Protein AF-A0A8X6SJT6-F1 (afdb_monomer)

InterPro domains:
  IPR004875 DDE superfamily endonuclease domain [PF03184] (79-198)
  IPR036397 Ribonuclease H superfamily [G3DSA:3.30.420.10] (27-208)
  IPR050863 Centromere and Transposable Element-Derived Protein [PTHR19303] (2-197)

Structure (mmCIF, N/CA/C/O backbone):
data_AF-A0A8X6SJT6-F1
#
_entry.id   AF-A0A8X6SJT6-F1
#
loop_
_atom_site.group_PDB
_atom_site.id
_atom_site.type_symbol
_atom_site.label_atom_id
_atom_site.label_alt_id
_atom_site.label_comp_id
_atom_site.label_asym_id
_atom_site.label_entity_id
_atom_site.label_seq_id
_atom_site.pdbx_PDB_ins_code
_atom_site.Cartn_x
_atom_site.Cartn_y
_atom_site.Cartn_z
_atom_site.occupancy
_atom_site.B_iso_or_equiv
_atom_site.auth_seq_id
_atom_site.auth_comp_id
_atom_site.auth_asym_id
_atom_site.auth_atom_id
_atom_site.pdbx_PDB_model_num
ATOM 1 N N . MET A 1 1 ? -15.172 9.668 -12.821 1.00 36.50 1 MET A N 1
ATOM 2 C CA . MET A 1 1 ? -16.635 9.557 -13.063 1.00 36.50 1 MET A CA 1
ATOM 3 C C . MET A 1 1 ? -17.468 9.184 -11.823 1.00 36.50 1 MET A C 1
ATOM 5 O O . MET A 1 1 ? -18.656 9.471 -11.827 1.00 36.50 1 MET A O 1
ATOM 9 N N . PHE A 1 2 ? -16.896 8.621 -10.745 1.00 32.78 2 PHE A N 1
ATOM 10 C CA . PHE A 1 2 ? -17.666 8.145 -9.574 1.00 32.78 2 PHE A CA 1
ATOM 11 C C . PHE A 1 2 ? -18.035 9.234 -8.534 1.00 32.78 2 PHE A C 1
ATOM 13 O O . PHE A 1 2 ? -19.035 9.120 -7.833 1.00 32.78 2 PHE A O 1
ATOM 20 N N . LEU A 1 3 ? -17.278 10.336 -8.465 1.00 33.00 3 LEU A N 1
ATOM 21 C CA . LEU A 1 3 ? -17.438 11.366 -7.421 1.00 33.00 3 LEU A CA 1
ATOM 22 C C . LEU A 1 3 ? -18.608 12.344 -7.644 1.00 33.00 3 LEU A C 1
ATOM 24 O O . LEU A 1 3 ? -19.034 13.010 -6.706 1.00 33.00 3 LEU A O 1
ATOM 28 N N . LYS A 1 4 ? -19.168 12.428 -8.859 1.00 31.27 4 LYS A N 1
ATOM 29 C CA . LYS A 1 4 ? -20.221 13.411 -9.184 1.00 31.27 4 LYS A CA 1
ATOM 30 C C . LYS A 1 4 ? -21.632 13.018 -8.719 1.00 31.27 4 LYS A C 1
ATOM 32 O O . LYS A 1 4 ? -22.532 13.840 -8.829 1.00 31.27 4 LYS A O 1
ATOM 37 N N . ARG A 1 5 ? -21.847 11.797 -8.208 1.00 36.44 5 ARG A N 1
ATOM 38 C CA . ARG A 1 5 ? -23.202 11.263 -7.956 1.00 36.44 5 ARG A CA 1
ATOM 39 C C . ARG A 1 5 ? -23.700 11.325 -6.505 1.00 36.44 5 ARG A C 1
ATOM 41 O O . ARG A 1 5 ? -24.884 11.102 -6.309 1.00 36.44 5 ARG A O 1
ATOM 48 N N . ASN A 1 6 ? -22.858 11.646 -5.512 1.00 34.22 6 ASN A N 1
ATOM 49 C CA . ASN A 1 6 ? -23.211 11.437 -4.091 1.00 34.22 6 ASN A CA 1
ATOM 50 C C . ASN A 1 6 ? -23.105 12.655 -3.150 1.00 34.22 6 ASN A C 1
ATOM 52 O O . ASN A 1 6 ? -23.208 12.465 -1.945 1.00 34.22 6 ASN A O 1
ATOM 56 N N . ALA A 1 7 ? -22.902 13.885 -3.642 1.00 33.47 7 ALA A N 1
ATOM 57 C CA . ALA A 1 7 ? -22.850 15.100 -2.800 1.00 33.47 7 ALA A CA 1
ATOM 58 C C . ALA A 1 7 ? -21.949 14.985 -1.539 1.00 33.47 7 ALA A C 1
ATOM 60 O O . ALA A 1 7 ? -22.201 15.607 -0.508 1.00 33.47 7 ALA A O 1
ATOM 61 N N . LEU A 1 8 ? -20.885 14.178 -1.611 1.00 33.28 8 LEU A N 1
ATOM 62 C CA . LEU A 1 8 ? -19.904 14.042 -0.540 1.00 33.28 8 LEU A CA 1
ATOM 63 C C . LEU A 1 8 ? -18.886 15.177 -0.678 1.00 33.28 8 LEU A C 1
ATOM 65 O O . LEU A 1 8 ? -18.151 15.245 -1.663 1.00 33.28 8 LEU A O 1
ATOM 69 N N . HIS A 1 9 ? -18.841 16.074 0.307 1.00 30.58 9 HIS A N 1
ATOM 70 C CA . HIS A 1 9 ? -17.808 17.104 0.387 1.00 30.58 9 HIS A CA 1
ATOM 71 C C . HIS A 1 9 ? -16.450 16.452 0.692 1.00 30.58 9 HIS A C 1
ATOM 73 O O . HIS A 1 9 ? -16.149 16.110 1.835 1.00 30.58 9 HIS A O 1
ATOM 79 N N . TYR A 1 10 ? -15.634 16.270 -0.348 1.00 37.62 10 TYR A N 1
ATOM 80 C CA . TYR A 1 10 ? -14.235 15.859 -0.246 1.00 37.62 10 TYR A CA 1
ATOM 81 C C . TYR A 1 10 ? -13.412 17.009 0.345 1.00 37.62 10 TYR A C 1
ATOM 83 O O . TYR A 1 10 ? -13.333 18.089 -0.236 1.00 37.62 10 TYR A O 1
ATOM 91 N N . ILE A 1 11 ? -12.810 16.789 1.512 1.00 31.69 11 ILE A N 1
ATOM 92 C CA . ILE A 1 11 ? -11.828 17.702 2.097 1.00 31.69 11 ILE A CA 1
ATOM 93 C C . ILE A 1 11 ? -10.551 16.887 2.293 1.00 31.69 11 ILE A C 1
ATOM 95 O O . ILE A 1 11 ? -10.462 16.114 3.246 1.00 31.69 11 ILE A O 1
ATOM 99 N N . LYS A 1 12 ? -9.572 17.056 1.394 1.00 38.81 12 LYS A N 1
ATOM 100 C CA . LYS A 1 12 ? -8.205 16.552 1.587 1.00 38.81 12 LYS A CA 1
ATOM 101 C C . LYS A 1 12 ? -7.614 17.304 2.780 1.00 38.81 12 LYS A C 1
ATOM 103 O O . LYS A 1 12 ? -7.365 18.503 2.691 1.00 38.81 12 LYS A O 1
ATOM 108 N N . ILE A 1 13 ? -7.465 16.635 3.919 1.00 37.66 13 ILE A N 1
ATOM 109 C CA . ILE A 1 13 ? -6.723 17.181 5.058 1.00 37.66 13 ILE A CA 1
ATOM 110 C C . ILE A 1 13 ? -5.326 16.582 4.987 1.00 37.66 13 ILE A C 1
ATOM 112 O O . ILE A 1 13 ? -5.120 15.449 5.406 1.00 37.66 13 ILE A O 1
ATOM 116 N N . THR A 1 14 ? -4.387 17.339 4.428 1.00 37.91 14 THR A N 1
ATOM 117 C CA . THR A 1 14 ? -2.954 17.060 4.538 1.00 37.91 14 THR A CA 1
ATOM 118 C C . THR A 1 14 ? -2.552 17.253 5.999 1.0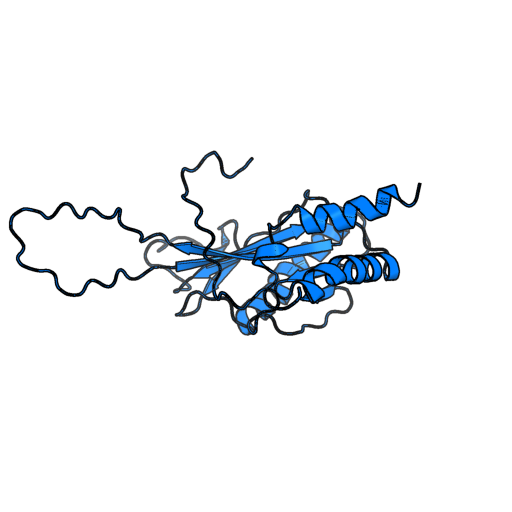0 37.91 14 THR A C 1
ATOM 120 O O . THR A 1 14 ? -2.625 18.366 6.526 1.00 37.91 14 THR A O 1
ATOM 123 N N . GLY A 1 15 ? -2.231 16.159 6.686 1.00 35.25 15 GLY A N 1
ATOM 124 C CA . GLY A 1 15 ? -1.628 16.209 8.013 1.00 35.25 15 GLY A CA 1
ATOM 125 C C . GLY A 1 15 ? -0.158 16.592 7.885 1.00 35.25 15 GLY A C 1
ATOM 126 O O . GLY A 1 15 ? 0.555 15.943 7.138 1.00 35.25 15 GLY A O 1
ATOM 127 N N . GLU A 1 16 ? 0.235 17.637 8.615 1.00 38.53 16 GLU A N 1
ATOM 128 C CA . GLU A 1 16 ? 1.598 18.176 8.765 1.00 38.53 16 GLU A CA 1
ATOM 129 C C . GLU A 1 16 ? 2.197 18.879 7.532 1.00 38.53 16 GLU A C 1
ATOM 131 O O . GLU A 1 16 ? 2.574 18.283 6.530 1.00 38.53 16 GLU A O 1
ATOM 136 N N . SER A 1 17 ? 2.321 20.208 7.639 1.00 41.81 17 SER A N 1
ATOM 137 C CA . SER A 1 17 ? 3.125 21.035 6.740 1.00 41.81 17 SER A CA 1
ATOM 138 C C . SER A 1 17 ? 4.588 20.971 7.173 1.00 41.81 17 SER A C 1
ATOM 140 O O . SER A 1 17 ? 5.133 21.926 7.729 1.00 41.81 17 SER A O 1
ATOM 142 N N . ALA A 1 18 ? 5.229 19.832 6.961 1.00 48.12 18 ALA A N 1
ATOM 143 C CA . ALA A 1 18 ? 6.669 19.867 6.809 1.00 48.12 18 ALA A CA 1
ATOM 144 C C . ALA A 1 18 ? 6.964 20.484 5.433 1.00 48.12 18 ALA A C 1
ATOM 146 O O . ALA A 1 18 ? 6.279 20.189 4.450 1.00 48.12 18 ALA A O 1
ATOM 147 N N . THR A 1 19 ? 7.911 21.419 5.382 1.00 51.50 19 THR A N 1
ATOM 148 C CA . THR A 1 19 ? 8.380 22.035 4.136 1.00 51.50 19 THR A CA 1
ATOM 149 C C . THR A 1 19 ? 8.704 20.933 3.134 1.00 51.50 19 THR A C 1
ATOM 151 O O . THR A 1 19 ? 9.508 20.050 3.438 1.00 51.50 19 THR A O 1
ATOM 154 N N . ALA A 1 20 ? 8.027 20.948 1.986 1.00 57.66 20 ALA A N 1
ATOM 155 C CA . ALA A 1 20 ? 8.201 19.920 0.976 1.00 57.66 20 ALA A CA 1
ATOM 156 C C . ALA A 1 20 ? 9.657 19.909 0.491 1.00 57.66 20 ALA A C 1
ATOM 158 O O . ALA A 1 20 ? 10.218 20.964 0.193 1.00 57.66 20 ALA A O 1
ATOM 159 N N . ASP A 1 21 ? 10.271 18.727 0.423 1.00 65.44 21 ASP A N 1
ATOM 160 C CA . ASP A 1 21 ? 11.613 18.575 -0.138 1.00 65.44 21 ASP A CA 1
ATOM 161 C C . ASP A 1 21 ? 11.522 18.624 -1.668 1.00 65.44 21 ASP A C 1
ATOM 163 O O . ASP A 1 21 ? 11.351 17.611 -2.351 1.00 65.44 21 ASP A O 1
ATOM 167 N N . GLU A 1 22 ? 11.584 19.838 -2.210 1.00 65.62 22 GLU A N 1
ATOM 168 C CA . GLU A 1 22 ? 11.513 20.086 -3.650 1.00 65.62 22 GLU A CA 1
ATOM 169 C C . GLU A 1 22 ? 12.664 19.428 -4.425 1.00 65.62 22 GLU A C 1
ATOM 171 O O . GLU A 1 22 ? 12.501 19.095 -5.600 1.00 65.62 22 GLU A O 1
ATOM 176 N N . GLY A 1 23 ? 13.825 19.231 -3.788 1.00 72.81 23 GLY A N 1
ATOM 177 C CA . GLY A 1 23 ? 14.973 18.564 -4.398 1.00 72.81 23 GLY A CA 1
ATOM 178 C C . GLY A 1 23 ? 14.700 17.077 -4.588 1.00 72.81 23 GLY A C 1
ATOM 179 O O . GLY A 1 23 ? 14.788 16.560 -5.703 1.00 72.81 23 GLY A O 1
ATOM 180 N N . ALA A 1 24 ? 14.278 16.400 -3.521 1.00 70.00 24 ALA A N 1
ATOM 181 C CA . ALA A 1 24 ? 13.910 14.992 -3.586 1.00 70.00 24 ALA A CA 1
ATOM 182 C C . ALA A 1 24 ? 12.683 14.755 -4.482 1.00 70.00 24 ALA A C 1
ATOM 184 O O . ALA A 1 24 ? 12.645 13.764 -5.213 1.00 70.00 24 ALA A O 1
ATOM 185 N N . ALA A 1 25 ? 11.719 15.683 -4.497 1.00 68.38 25 ALA A N 1
ATOM 186 C CA . ALA A 1 25 ? 10.554 15.613 -5.378 1.00 68.38 25 ALA A CA 1
ATOM 187 C C . ALA A 1 25 ? 10.923 15.657 -6.870 1.00 68.38 25 ALA A C 1
ATOM 189 O O . ALA A 1 25 ? 10.275 14.989 -7.673 1.00 68.38 25 ALA A O 1
ATOM 190 N N . LYS A 1 26 ? 11.968 16.407 -7.248 1.00 75.19 26 LYS A N 1
ATOM 191 C CA . LYS A 1 26 ? 12.453 16.481 -8.639 1.00 75.19 26 LYS A CA 1
ATOM 192 C C . LYS A 1 26 ? 13.209 15.228 -9.075 1.00 75.19 26 LYS A C 1
ATOM 194 O O . LYS A 1 26 ? 13.100 14.838 -10.230 1.00 75.19 26 LYS A O 1
ATOM 199 N N . ILE A 1 27 ? 13.944 14.596 -8.161 1.00 82.12 27 ILE A N 1
ATOM 200 C CA . ILE A 1 27 ? 14.782 13.418 -8.453 1.00 82.12 27 ILE A CA 1
ATOM 201 C C . ILE A 1 27 ? 13.958 12.124 -8.435 1.00 82.12 27 ILE A C 1
ATOM 203 O O . ILE A 1 27 ? 14.264 11.160 -9.138 1.00 82.12 27 ILE A O 1
ATOM 207 N N . PHE A 1 28 ? 12.898 12.074 -7.626 1.00 84.88 28 PHE A N 1
ATOM 208 C CA . PHE A 1 28 ? 12.113 10.857 -7.451 1.00 84.88 28 PHE A CA 1
ATOM 209 C C . PHE A 1 28 ? 11.519 10.285 -8.749 1.00 84.88 28 PHE A C 1
ATOM 211 O O . PHE A 1 28 ? 11.621 9.070 -8.921 1.00 84.88 28 PHE A O 1
ATOM 218 N N . PRO A 1 29 ? 10.969 11.086 -9.685 1.00 85.69 29 PRO A N 1
ATOM 219 C CA . PRO A 1 29 ? 10.514 10.580 -10.976 1.00 85.69 29 PRO A CA 1
ATOM 220 C C . PRO A 1 29 ? 11.586 9.806 -11.748 1.00 85.69 29 PRO A C 1
ATOM 222 O O . PRO A 1 29 ? 11.291 8.734 -12.264 1.00 85.69 29 PRO A O 1
ATOM 225 N N . GLU A 1 30 ? 12.828 10.295 -11.778 1.00 86.50 30 GLU A N 1
ATOM 226 C CA . GLU A 1 30 ? 13.948 9.627 -12.457 1.00 86.50 30 GLU A CA 1
ATOM 227 C C . GLU A 1 30 ? 14.342 8.328 -11.744 1.00 86.50 30 GLU A C 1
ATOM 229 O O . GLU A 1 30 ? 14.567 7.294 -12.373 1.00 86.50 30 GLU A O 1
ATOM 234 N N . LYS A 1 31 ? 14.364 8.342 -10.406 1.00 89.00 31 LYS A N 1
ATOM 235 C CA . LYS A 1 31 ? 14.614 7.136 -9.606 1.00 89.00 31 LYS A CA 1
ATOM 236 C C . LYS A 1 31 ? 13.528 6.080 -9.823 1.00 89.00 31 LYS A C 1
ATOM 238 O O . LYS A 1 31 ? 13.840 4.897 -9.942 1.00 89.00 31 LYS A O 1
ATOM 243 N N . LEU A 1 32 ? 12.264 6.497 -9.853 1.00 90.12 32 LEU A N 1
ATOM 244 C CA . LEU A 1 32 ? 11.127 5.615 -10.090 1.00 90.12 32 LEU A CA 1
ATOM 245 C C . LEU A 1 32 ? 11.172 5.039 -11.508 1.00 90.12 32 LEU A C 1
ATOM 247 O O . LEU A 1 32 ? 11.012 3.833 -11.668 1.00 90.12 32 LEU A O 1
ATOM 251 N N . ALA A 1 33 ? 11.458 5.881 -12.503 1.00 89.38 33 ALA A N 1
ATOM 252 C CA . ALA A 1 33 ? 11.653 5.484 -13.892 1.00 89.38 33 ALA A CA 1
ATOM 253 C C . ALA A 1 33 ? 12.708 4.374 -14.017 1.00 89.38 33 ALA A C 1
ATOM 255 O O . ALA A 1 33 ? 12.435 3.323 -14.595 1.00 89.38 33 ALA A O 1
ATOM 256 N N . LYS A 1 34 ? 13.862 4.550 -13.367 1.00 92.38 34 LYS A N 1
ATOM 257 C CA . LYS A 1 34 ? 14.920 3.537 -13.342 1.00 92.38 34 LYS A CA 1
ATOM 258 C C . LYS A 1 34 ? 14.479 2.224 -12.687 1.00 92.38 34 LYS A C 1
ATOM 260 O O . LYS A 1 34 ? 14.758 1.156 -13.211 1.00 92.38 34 LYS A O 1
ATOM 265 N N . ILE A 1 35 ? 13.755 2.278 -11.564 1.00 93.00 35 ILE A N 1
ATOM 266 C CA . ILE A 1 35 ? 13.215 1.068 -10.911 1.00 93.00 35 ILE A CA 1
ATOM 267 C C . ILE A 1 35 ? 12.253 0.317 -11.840 1.00 93.00 35 ILE A C 1
ATOM 269 O O . ILE A 1 35 ? 12.220 -0.914 -11.811 1.00 93.00 35 ILE A O 1
ATOM 273 N N . ILE A 1 36 ? 11.455 1.058 -12.613 1.00 93.44 36 ILE A N 1
ATOM 274 C CA . ILE A 1 36 ? 10.521 0.502 -13.593 1.00 93.44 36 ILE A CA 1
ATOM 275 C C . ILE A 1 36 ? 11.273 -0.189 -14.729 1.00 93.44 36 ILE A C 1
ATOM 277 O O . ILE A 1 36 ? 10.943 -1.328 -15.046 1.00 93.44 36 ILE A O 1
ATOM 281 N N . GLU A 1 37 ? 12.299 0.460 -15.277 1.00 93.75 37 GLU A N 1
ATOM 282 C CA . GLU A 1 37 ? 13.126 -0.065 -16.369 1.00 93.75 37 GLU A CA 1
ATOM 283 C C . GLU A 1 37 ? 13.957 -1.285 -15.946 1.00 93.75 37 GLU A C 1
ATOM 285 O O . GLU A 1 37 ? 13.938 -2.299 -16.637 1.00 93.75 37 GLU A O 1
ATOM 290 N N . ASP A 1 38 ? 14.620 -1.237 -14.785 1.00 94.19 38 ASP A N 1
ATOM 291 C CA . ASP A 1 38 ? 15.524 -2.299 -14.310 1.00 94.19 38 ASP A CA 1
ATOM 292 C C . ASP A 1 38 ? 14.822 -3.666 -14.155 1.00 94.19 38 ASP A C 1
ATOM 294 O O . ASP A 1 38 ? 15.456 -4.715 -14.268 1.00 94.19 38 ASP A O 1
ATOM 298 N N . VAL A 1 39 ? 13.517 -3.668 -13.862 1.00 94.38 39 VAL A N 1
ATOM 299 C CA . VAL A 1 39 ? 12.703 -4.887 -13.669 1.00 94.38 39 VAL A CA 1
ATOM 300 C C . VAL A 1 39 ? 11.700 -5.097 -14.812 1.00 94.38 39 VAL A C 1
ATOM 302 O O . VAL A 1 39 ? 11.014 -6.123 -14.858 1.00 94.38 39 VAL A O 1
ATOM 305 N N . ASP A 1 40 ? 11.610 -4.143 -15.738 1.00 95.50 40 ASP A N 1
ATOM 306 C CA . ASP A 1 40 ? 10.627 -4.098 -16.820 1.00 95.50 40 ASP A CA 1
ATOM 307 C C . ASP A 1 40 ? 9.179 -4.231 -16.302 1.00 95.50 40 ASP A C 1
ATOM 309 O O . ASP A 1 40 ? 8.447 -5.176 -16.617 1.00 95.50 40 ASP A O 1
ATOM 313 N N . TYR A 1 41 ? 8.779 -3.328 -15.398 1.00 95.88 41 TYR A N 1
ATOM 314 C CA . TYR A 1 41 ? 7.400 -3.279 -14.903 1.00 95.88 41 TYR A CA 1
ATOM 315 C C . TYR A 1 41 ? 6.467 -2.665 -15.952 1.00 95.88 41 TYR A C 1
ATOM 317 O O . TYR A 1 41 ? 6.654 -1.537 -16.407 1.00 95.88 41 TYR A O 1
ATOM 325 N N . SER A 1 42 ? 5.379 -3.364 -16.268 1.00 95.06 42 SER A N 1
ATOM 326 C CA . SER A 1 42 ? 4.288 -2.784 -17.052 1.00 95.06 42 SER A CA 1
ATOM 327 C C . SER A 1 42 ? 3.419 -1.837 -16.211 1.00 95.06 42 SER A C 1
ATOM 329 O O . SER A 1 42 ? 3.391 -1.906 -14.982 1.00 95.06 42 SER A O 1
ATOM 331 N N . ALA A 1 43 ? 2.617 -0.995 -16.870 1.00 93.50 43 ALA A N 1
ATOM 332 C CA . ALA A 1 43 ? 1.656 -0.124 -16.186 1.00 93.50 43 AL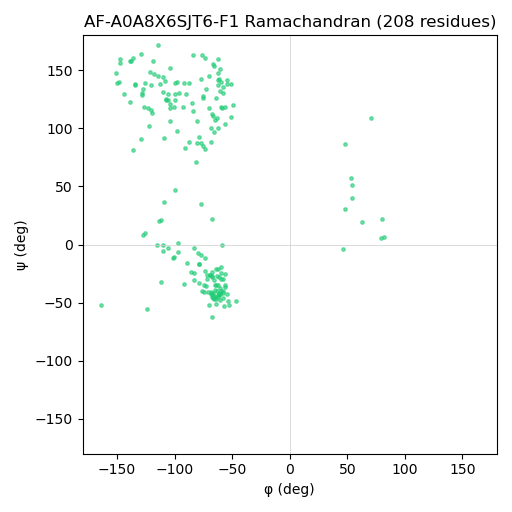A A CA 1
ATOM 333 C C . ALA A 1 43 ? 0.609 -0.894 -15.355 1.00 93.50 43 ALA A C 1
ATOM 335 O O . ALA A 1 43 ? 0.076 -0.359 -14.384 1.00 93.50 43 ALA A O 1
ATOM 336 N N . ASP A 1 44 ? 0.335 -2.151 -15.709 1.00 95.62 44 ASP A N 1
ATOM 337 C CA . ASP A 1 44 ? -0.557 -3.021 -14.943 1.00 95.62 44 ASP A CA 1
ATOM 338 C C . ASP A 1 44 ? 0.085 -3.522 -13.640 1.00 95.62 44 ASP A C 1
ATOM 340 O O . ASP A 1 44 ? -0.637 -3.853 -12.703 1.00 95.62 44 ASP A O 1
ATOM 344 N N . GLN A 1 45 ? 1.419 -3.539 -13.561 1.00 97.31 45 GLN A N 1
ATOM 345 C CA . GLN A 1 45 ? 2.209 -4.043 -12.432 1.00 97.31 45 GLN A CA 1
ATOM 346 C C . GLN A 1 45 ? 2.678 -2.946 -11.465 1.00 97.31 45 GLN A C 1
ATOM 348 O O . GLN A 1 45 ? 3.234 -3.259 -10.413 1.00 97.31 45 GLN A O 1
ATOM 353 N N . VAL A 1 46 ? 2.454 -1.670 -11.786 1.00 96.44 46 VAL A N 1
ATOM 354 C CA . VAL A 1 46 ? 2.781 -0.537 -10.908 1.00 96.44 46 VAL A CA 1
ATOM 355 C C . VAL A 1 46 ? 1.518 -0.068 -10.200 1.00 96.44 46 VAL A C 1
ATOM 357 O O . VAL A 1 46 ? 0.578 0.378 -10.849 1.00 96.44 46 VAL A O 1
ATOM 360 N N . PHE A 1 47 ? 1.505 -0.141 -8.873 1.00 94.94 47 PHE A N 1
ATOM 361 C CA . PHE A 1 47 ? 0.405 0.274 -8.009 1.00 94.94 47 PHE A CA 1
ATOM 362 C C . PHE A 1 47 ? 0.811 1.454 -7.136 1.00 94.94 47 PHE A C 1
ATOM 364 O O . PHE A 1 47 ? 1.940 1.537 -6.661 1.00 94.94 47 PHE A O 1
ATOM 371 N N . ASN A 1 48 ? -0.143 2.339 -6.878 1.00 92.62 48 ASN A N 1
ATOM 372 C CA . ASN A 1 48 ? -0.022 3.411 -5.900 1.00 92.62 48 ASN A CA 1
ATOM 373 C C . ASN A 1 48 ? -1.114 3.25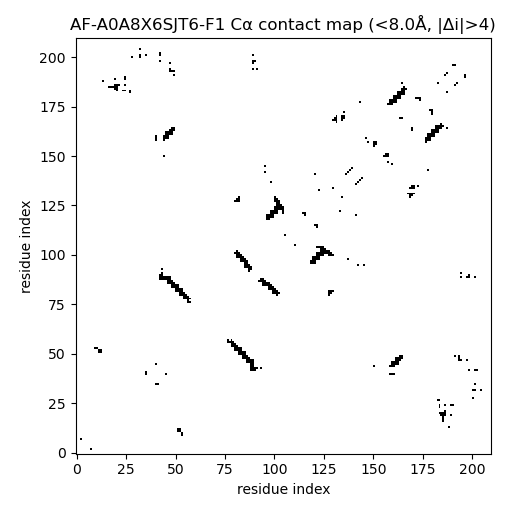1 -4.847 1.00 92.62 48 ASN A C 1
ATOM 375 O O . ASN A 1 48 ? -2.263 2.971 -5.198 1.00 92.62 48 ASN A O 1
ATOM 379 N N . ALA A 1 49 ? -0.769 3.443 -3.578 1.00 91.88 49 ALA A N 1
ATOM 380 C CA . ALA A 1 49 ? -1.719 3.481 -2.479 1.00 91.88 49 ALA A CA 1
ATOM 381 C C . ALA A 1 49 ? -1.567 4.778 -1.670 1.00 91.88 49 ALA A C 1
ATOM 383 O O . ALA A 1 49 ? -0.456 5.258 -1.462 1.00 91.88 49 ALA A O 1
ATOM 384 N N . ASP A 1 50 ? -2.697 5.362 -1.268 1.00 87.19 50 ASP A N 1
ATOM 385 C CA . ASP A 1 50 ? -2.746 6.634 -0.533 1.00 87.19 50 ASP A CA 1
ATOM 386 C C . ASP A 1 50 ? -3.947 6.671 0.432 1.00 87.19 50 ASP A C 1
ATOM 388 O O . ASP A 1 50 ? -5.053 6.202 0.110 1.00 87.19 50 ASP A O 1
ATOM 392 N N . GLU A 1 51 ? -3.730 7.218 1.632 1.00 87.31 51 GLU A N 1
ATOM 393 C CA . GLU A 1 51 ? -4.753 7.405 2.654 1.00 87.31 51 GLU A CA 1
ATOM 394 C C . GLU A 1 51 ? -5.503 8.730 2.517 1.00 87.31 51 GLU A C 1
ATOM 396 O O . GLU A 1 51 ? -4.957 9.824 2.400 1.00 87.31 51 GLU A O 1
ATOM 401 N N . THR A 1 52 ? -6.817 8.667 2.716 1.00 80.06 52 THR A N 1
ATOM 402 C CA . THR A 1 52 ? -7.656 9.851 2.863 1.00 80.06 52 THR A CA 1
ATOM 403 C C . THR A 1 52 ? -8.519 9.781 4.118 1.00 80.06 52 THR A C 1
ATOM 405 O O . THR A 1 52 ? -9.191 8.788 4.405 1.00 80.06 52 THR A O 1
ATOM 408 N N . GLY A 1 53 ? -8.501 10.854 4.910 1.00 76.62 53 GLY A N 1
ATOM 409 C CA . GLY A 1 53 ? -9.362 11.004 6.078 1.00 76.62 53 GLY A CA 1
ATOM 410 C C . GLY A 1 53 ? -10.730 11.566 5.695 1.00 76.62 53 GLY A C 1
ATOM 411 O O . GLY A 1 53 ? -10.823 12.688 5.204 1.00 76.62 53 GLY A O 1
ATOM 412 N N . LEU A 1 54 ? -11.807 10.839 5.995 1.00 74.00 54 LEU A N 1
ATOM 413 C CA . LEU A 1 54 ? -13.175 11.346 5.896 1.00 74.00 54 LEU A CA 1
ATOM 414 C C . LEU A 1 54 ? -13.660 11.848 7.257 1.00 74.00 54 LEU A C 1
ATOM 416 O O . LEU A 1 54 ? -13.595 11.141 8.265 1.00 74.00 54 LEU A O 1
ATOM 420 N N . TYR A 1 55 ? -14.203 13.064 7.270 1.00 65.69 55 TYR A N 1
ATOM 421 C CA . TYR A 1 55 ? -14.712 13.739 8.462 1.00 65.69 55 TYR A CA 1
ATOM 422 C C . TYR A 1 55 ? -16.194 14.054 8.275 1.00 65.69 55 TYR A C 1
ATOM 424 O O . TYR A 1 55 ? -16.545 14.856 7.415 1.00 65.69 55 TYR A O 1
ATOM 432 N N . TRP A 1 56 ? -17.069 13.463 9.089 1.00 55.34 56 TRP A N 1
ATOM 433 C CA . TRP A 1 56 ? -18.524 13.565 8.879 1.00 55.34 56 TRP A CA 1
ATOM 434 C C . TRP A 1 56 ? -19.263 14.418 9.925 1.00 55.34 56 TRP A C 1
ATOM 436 O O . TRP A 1 56 ? -20.463 14.635 9.805 1.00 55.34 56 TRP A O 1
ATOM 446 N N . LYS A 1 57 ? -18.554 14.977 10.917 1.00 50.00 57 LYS A N 1
ATOM 447 C CA . LYS A 1 57 ? -19.107 15.903 11.932 1.00 50.00 57 LYS A CA 1
ATOM 448 C C . LYS A 1 57 ? -18.645 17.358 11.779 1.00 50.00 57 LYS A C 1
ATOM 450 O O . LYS A 1 57 ? -18.439 18.053 12.772 1.00 50.00 57 LYS A O 1
ATOM 455 N N . LYS A 1 58 ? -18.478 17.859 10.550 1.00 44.59 58 LYS A N 1
ATOM 456 C CA . LYS A 1 58 ? -18.524 19.317 10.340 1.00 44.59 58 LYS A CA 1
ATOM 457 C C . LYS A 1 58 ? -20.001 19.717 10.341 1.00 44.59 58 LYS A C 1
ATOM 459 O O . LYS A 1 58 ? -20.659 19.636 9.311 1.00 44.59 58 LYS A O 1
ATOM 464 N N . LEU A 1 59 ? -20.529 20.101 11.505 1.00 41.09 59 LEU A N 1
ATOM 465 C CA . LEU A 1 59 ? -21.775 20.868 11.546 1.00 41.09 59 LEU A CA 1
ATOM 466 C C . LEU A 1 59 ? -21.579 22.116 10.661 1.00 41.09 59 LEU A C 1
ATOM 468 O O . LEU A 1 59 ? -20.499 22.718 10.725 1.00 41.09 59 LEU A O 1
ATOM 472 N N . PRO A 1 60 ? -22.558 22.527 9.833 1.00 38.19 60 PRO A N 1
ATOM 473 C CA . PRO A 1 60 ? -22.531 23.871 9.277 1.00 38.19 60 PRO A CA 1
ATOM 474 C C . PRO A 1 60 ? -22.414 24.858 10.444 1.00 38.19 60 PRO A C 1
ATOM 476 O O . PRO A 1 60 ? -22.995 24.644 11.507 1.00 38.19 60 PRO A O 1
ATOM 479 N N . ASN A 1 61 ? -21.639 25.925 10.257 1.00 43.19 61 ASN A N 1
ATOM 480 C CA . ASN A 1 61 ? -21.228 26.884 11.293 1.00 43.19 61 ASN A CA 1
ATOM 481 C C . ASN A 1 61 ? -22.387 27.739 11.869 1.00 43.19 61 ASN A C 1
ATOM 483 O O . ASN A 1 61 ? -22.176 28.831 12.384 1.00 43.19 61 ASN A O 1
ATOM 487 N N . ARG A 1 62 ? -23.628 27.266 11.740 1.00 36.44 62 ARG A N 1
ATOM 488 C CA . ARG A 1 62 ? -24.845 27.827 12.312 1.00 36.44 62 ARG A CA 1
ATOM 489 C C . ARG A 1 62 ? -25.583 26.706 13.028 1.00 36.44 62 ARG A C 1
ATOM 491 O O . ARG A 1 62 ? -26.410 26.013 12.442 1.00 36.44 62 ARG A O 1
ATOM 498 N N . ALA A 1 63 ? -25.280 26.543 14.310 1.00 36.09 63 ALA A N 1
ATOM 499 C CA . ALA A 1 63 ? -26.264 25.983 15.215 1.00 36.09 63 ALA A CA 1
ATOM 500 C C . ALA A 1 63 ? -27.472 26.931 15.185 1.00 36.09 63 ALA A C 1
ATOM 502 O O . ALA A 1 63 ? -27.338 28.113 15.505 1.00 36.09 63 ALA A O 1
ATOM 503 N N . TYR A 1 64 ? -28.635 26.439 14.761 1.00 37.88 64 TYR A N 1
ATOM 504 C CA . TYR A 1 64 ? -29.887 27.067 15.155 1.00 37.88 64 TYR A CA 1
ATOM 505 C C . TYR A 1 64 ? -29.987 26.867 16.664 1.00 37.88 64 TYR A C 1
ATOM 507 O O . TYR A 1 64 ? -30.335 25.790 17.140 1.00 37.88 64 TYR A O 1
ATOM 515 N N . ILE A 1 65 ? -29.574 27.890 17.406 1.00 33.59 65 ILE A N 1
ATOM 516 C CA . ILE A 1 65 ? -29.822 27.992 18.836 1.00 33.59 65 ILE A CA 1
ATOM 517 C C . ILE A 1 65 ? -31.346 28.064 18.972 1.00 33.59 65 ILE A C 1
ATOM 519 O O . ILE A 1 65 ? -31.962 29.049 18.556 1.00 33.59 65 ILE A O 1
ATOM 523 N N . ALA A 1 66 ? -31.967 26.998 19.481 1.00 35.72 66 ALA A N 1
ATOM 524 C CA . ALA A 1 66 ? -33.322 27.092 20.005 1.00 35.72 66 ALA A CA 1
ATOM 525 C C . ALA A 1 66 ? -33.305 28.151 21.117 1.00 35.72 66 ALA A C 1
ATOM 527 O O . ALA A 1 66 ? -32.365 28.190 21.910 1.00 35.72 66 ALA A O 1
ATOM 528 N N . LYS A 1 67 ? -34.299 29.042 21.126 1.00 37.62 67 LYS A N 1
ATOM 529 C CA . LYS A 1 67 ? -34.280 30.335 21.834 1.00 37.62 67 LYS A CA 1
ATOM 530 C C . LYS A 1 67 ? -34.079 30.295 23.363 1.00 37.62 67 LYS A C 1
ATOM 532 O O . LYS A 1 67 ? -33.968 31.374 23.931 1.00 37.62 67 LYS A O 1
ATOM 537 N N . ASP A 1 68 ? -33.938 29.133 24.004 1.00 40.16 68 ASP A N 1
ATOM 538 C CA . ASP A 1 68 ? -34.012 29.020 25.468 1.00 40.16 68 ASP A CA 1
ATOM 539 C C . ASP A 1 68 ? -32.840 28.311 26.183 1.00 40.16 68 ASP A C 1
ATOM 541 O O . ASP A 1 68 ? -32.906 28.134 27.397 1.00 40.16 68 ASP A O 1
ATOM 545 N N . GLU A 1 69 ? -31.722 27.970 25.526 1.00 33.97 69 GLU A N 1
ATOM 546 C CA . GLU A 1 69 ? -30.558 27.406 26.244 1.00 33.97 69 GLU A CA 1
ATOM 547 C C . GLU A 1 69 ? -29.416 28.413 26.442 1.00 33.97 69 GLU A C 1
ATOM 549 O O . GLU A 1 69 ? -28.643 28.746 25.539 1.00 33.97 69 GLU A O 1
ATOM 554 N N . LYS A 1 70 ? -29.288 28.880 27.690 1.00 42.56 70 LYS A N 1
ATOM 555 C CA . LYS A 1 70 ? -28.117 29.595 28.205 1.00 42.56 70 LYS A CA 1
ATOM 556 C C . LYS A 1 70 ? -26.872 28.707 28.080 1.00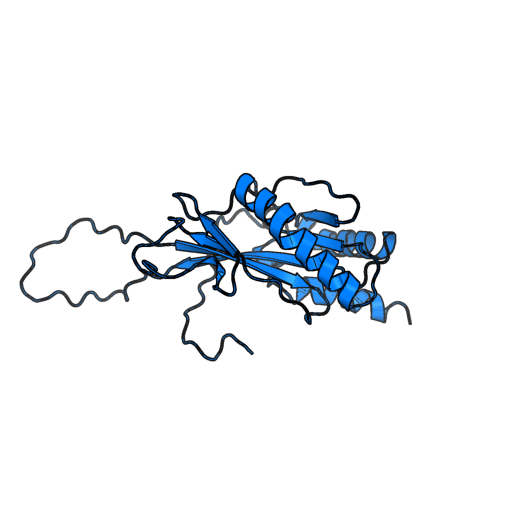 42.56 70 LYS A C 1
ATOM 558 O O . LYS A 1 70 ? -26.770 27.677 28.734 1.00 42.56 70 LYS A O 1
ATOM 563 N N . THR A 1 71 ? -25.908 29.167 27.280 1.00 42.03 71 THR A N 1
ATOM 564 C CA . THR A 1 71 ? -24.482 28.788 27.313 1.00 42.03 71 THR A CA 1
ATOM 565 C C . THR A 1 71 ? -24.179 27.284 27.367 1.00 42.03 71 THR A C 1
ATOM 567 O O . THR A 1 71 ? -23.865 26.742 28.423 1.00 42.03 71 THR A O 1
ATOM 570 N N . ALA A 1 72 ? -24.115 26.628 26.206 1.00 37.59 72 ALA A N 1
ATOM 571 C CA . ALA A 1 72 ? -23.366 25.379 26.074 1.00 37.59 72 ALA A CA 1
ATOM 572 C C . ALA A 1 72 ? -21.868 25.699 25.908 1.00 37.59 72 ALA A C 1
ATOM 574 O O . ALA A 1 72 ? -21.358 25.858 24.796 1.00 37.59 72 ALA A O 1
ATOM 575 N N . SER A 1 73 ? -21.152 25.829 27.023 1.00 38.28 73 SER A N 1
ATOM 576 C CA . SER A 1 73 ? -19.691 25.873 27.022 1.00 38.28 73 SER A CA 1
ATOM 577 C C . SER A 1 73 ? -19.120 24.551 26.483 1.00 38.28 73 SER A C 1
ATOM 579 O O . SER A 1 73 ? -19.582 23.459 26.805 1.00 38.28 73 SER A O 1
ATOM 581 N N . GLY A 1 74 ? -18.097 24.639 25.630 1.00 38.09 74 GLY A N 1
ATOM 582 C CA . GLY A 1 74 ? -17.119 23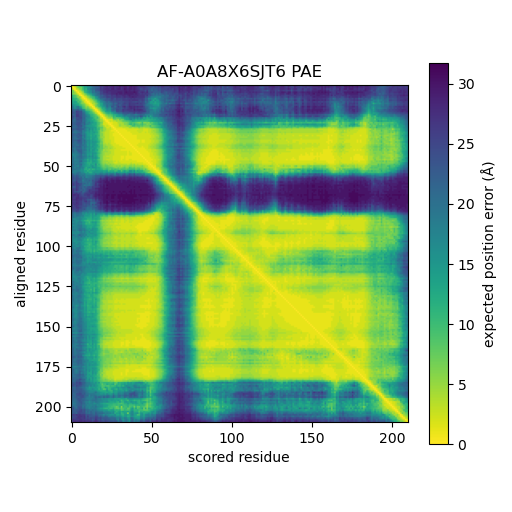.556 25.487 1.00 38.09 74 GLY A CA 1
ATOM 583 C C . GLY A 1 74 ? -17.469 22.338 24.623 1.00 38.09 74 GLY A C 1
ATOM 584 O O . GLY A 1 74 ? -16.804 21.314 24.770 1.00 38.09 74 GLY A O 1
ATOM 585 N N . HIS A 1 75 ? -18.411 22.404 23.677 1.00 36.09 75 HIS A N 1
ATOM 586 C CA . HIS A 1 75 ? -18.579 21.311 22.708 1.00 36.09 75 HIS A CA 1
ATOM 587 C C . HIS A 1 75 ? -17.449 21.318 21.666 1.00 36.09 75 HIS A C 1
ATOM 589 O O . HIS A 1 75 ? -17.591 21.805 20.544 1.00 36.09 75 HIS A O 1
ATOM 595 N N . LYS A 1 76 ? -16.298 20.737 22.026 1.00 37.72 76 LYS A N 1
ATOM 596 C CA . LYS A 1 76 ? -15.279 20.320 21.060 1.00 37.72 76 LYS A CA 1
ATOM 597 C C . LYS A 1 76 ? -15.948 19.262 20.189 1.00 37.72 76 LYS A C 1
ATOM 599 O O . LYS A 1 76 ? -16.121 18.129 20.631 1.00 37.72 76 LYS A O 1
ATOM 604 N N . ALA A 1 77 ? -16.402 19.640 18.992 1.00 40.72 77 ALA A N 1
ATOM 605 C CA . ALA A 1 77 ? -17.003 18.698 18.059 1.00 40.72 77 ALA A CA 1
ATOM 606 C C . ALA A 1 77 ? -16.046 17.508 17.921 1.00 40.72 77 ALA A C 1
ATOM 608 O O . ALA A 1 77 ? -14.940 17.663 17.397 1.00 40.72 77 ALA A O 1
ATOM 609 N N . SER A 1 78 ? -16.432 16.341 18.455 1.00 44.84 78 SER A N 1
ATOM 610 C CA . SER A 1 78 ? -15.709 15.099 18.201 1.00 44.84 78 SER A CA 1
ATOM 611 C C . SER A 1 78 ? -15.695 14.948 16.692 1.00 44.84 78 SER A C 1
ATOM 613 O O . SER A 1 78 ? -16.723 14.649 16.083 1.00 44.84 78 SER A O 1
ATOM 615 N N . LYS A 1 79 ? -14.549 15.235 16.075 1.00 52.97 79 LYS A N 1
ATOM 616 C CA . LYS A 1 79 ? -14.318 14.956 14.668 1.00 52.97 79 LYS A CA 1
ATOM 617 C C . LYS A 1 79 ? -14.276 13.440 14.567 1.00 52.97 79 LYS A C 1
ATOM 619 O O . LYS A 1 79 ? -13.230 12.823 14.757 1.00 52.97 79 LYS A O 1
ATOM 624 N N . ASP A 1 80 ? -15.438 12.833 14.369 1.00 64.62 80 ASP A N 1
ATOM 625 C CA . ASP A 1 80 ? -15.487 11.428 14.019 1.00 64.62 80 ASP A CA 1
ATOM 626 C C . ASP A 1 80 ? -14.893 11.307 12.624 1.00 64.62 80 ASP A C 1
ATOM 628 O O . ASP A 1 80 ? -15.393 11.865 11.643 1.00 64.62 80 ASP A O 1
ATOM 632 N N . ARG A 1 81 ? -13.731 10.665 12.615 1.00 75.31 81 ARG A N 1
ATOM 633 C CA . ARG A 1 81 ? -12.904 10.439 11.454 1.00 75.31 81 ARG A CA 1
ATOM 634 C C . ARG A 1 81 ? -12.892 8.951 11.171 1.00 75.31 81 ARG A C 1
ATOM 636 O O . ARG A 1 81 ? -12.773 8.151 12.097 1.00 75.31 81 ARG A O 1
ATOM 643 N N . VAL A 1 82 ? -12.990 8.619 9.900 1.00 85.19 82 VAL A N 1
ATOM 644 C CA . VAL A 1 82 ? -12.577 7.322 9.367 1.00 85.19 82 VAL A CA 1
ATOM 645 C C . VAL A 1 82 ? -11.466 7.593 8.365 1.00 85.19 82 VAL A C 1
ATOM 647 O O . VAL A 1 82 ? -11.488 8.646 7.726 1.00 85.19 82 VAL A O 1
ATOM 650 N N . THR A 1 83 ? -10.496 6.697 8.231 1.00 89.69 83 THR A N 1
ATOM 651 C CA . THR A 1 83 ? -9.538 6.791 7.118 1.00 89.69 83 THR A CA 1
ATOM 652 C C . THR A 1 83 ? -9.812 5.690 6.112 1.00 89.69 83 THR A C 1
ATOM 654 O O . THR A 1 83 ? -10.172 4.573 6.480 1.00 89.69 83 THR A O 1
ATOM 657 N N . LEU A 1 84 ? -9.690 6.046 4.842 1.00 91.00 84 LEU A N 1
ATOM 658 C CA . LEU A 1 84 ? -9.756 5.140 3.715 1.00 91.00 84 LEU A CA 1
ATOM 659 C C . LEU A 1 84 ? -8.365 5.029 3.117 1.00 91.00 84 LEU A C 1
ATOM 661 O O . LEU A 1 84 ? -7.765 6.060 2.841 1.00 91.00 84 LEU A O 1
ATOM 665 N N . LEU A 1 85 ? -7.894 3.814 2.880 1.00 92.38 85 LEU A N 1
ATOM 666 C CA . LEU A 1 85 ? -6.757 3.557 2.009 1.00 92.38 85 LEU A CA 1
ATOM 667 C C . LEU A 1 85 ? -7.301 3.105 0.652 1.00 92.38 85 LEU A C 1
ATOM 669 O O . LEU A 1 85 ? -8.099 2.161 0.569 1.00 92.38 85 LEU A O 1
ATOM 673 N N . LEU A 1 86 ? -6.892 3.813 -0.395 1.00 92.06 86 LEU A N 1
ATOM 674 C CA . LEU A 1 86 ? -7.224 3.515 -1.784 1.00 92.06 86 LEU A CA 1
ATOM 675 C C . LEU A 1 86 ? -5.968 3.032 -2.496 1.00 92.06 86 LEU A C 1
ATOM 677 O O . LEU A 1 86 ? -4.885 3.525 -2.207 1.00 92.06 86 LEU A O 1
ATOM 681 N N . CYS A 1 87 ? -6.117 2.086 -3.422 1.00 94.00 87 CYS A N 1
ATOM 682 C CA . CYS A 1 87 ? -5.003 1.566 -4.202 1.00 94.00 87 CYS A CA 1
ATOM 683 C C . CYS A 1 87 ? -5.447 1.262 -5.633 1.00 94.00 87 CYS A C 1
ATOM 685 O O . CYS A 1 87 ? -6.450 0.570 -5.834 1.00 94.00 87 CYS A O 1
ATOM 687 N N . SER A 1 88 ? -4.705 1.765 -6.615 1.00 93.75 88 SER A N 1
ATOM 688 C CA . SER A 1 88 ? -4.944 1.525 -8.040 1.00 93.75 88 SER A CA 1
ATOM 689 C C . SER A 1 88 ? -3.643 1.299 -8.794 1.00 93.75 88 SER A C 1
ATOM 691 O O . SER A 1 88 ? -2.576 1.719 -8.344 1.00 93.75 88 SER A O 1
ATOM 693 N N . ASN A 1 89 ? -3.735 0.636 -9.947 1.00 94.62 89 ASN A N 1
ATOM 694 C CA . ASN A 1 89 ? -2.602 0.492 -10.854 1.00 94.62 89 ASN A CA 1
ATOM 695 C C . ASN A 1 89 ? -2.432 1.701 -11.789 1.00 94.62 89 ASN A C 1
ATOM 697 O O . ASN A 1 89 ? -3.343 2.512 -11.984 1.00 94.62 89 ASN A O 1
ATOM 701 N N . ALA A 1 90 ? -1.251 1.807 -12.392 1.00 91.25 90 ALA A N 1
ATOM 702 C CA . ALA A 1 90 ? -0.886 2.903 -13.279 1.00 91.25 90 ALA A CA 1
ATOM 703 C C . ALA A 1 90 ? -1.599 2.837 -14.640 1.00 91.25 90 ALA A C 1
ATOM 705 O O . ALA A 1 90 ? -1.830 3.875 -15.252 1.00 91.25 90 ALA A O 1
ATOM 706 N N . SER A 1 91 ? -2.019 1.665 -15.122 1.00 90.00 91 SER A N 1
ATOM 707 C CA . SER A 1 91 ? -2.889 1.598 -16.310 1.00 90.00 91 SER A CA 1
ATOM 708 C C . SER A 1 91 ? -4.289 2.168 -16.033 1.00 90.00 91 SER A C 1
ATOM 710 O O . SER A 1 91 ? -4.951 2.669 -16.944 1.00 90.00 91 SER A O 1
ATOM 712 N N . GLY A 1 92 ? -4.715 2.175 -14.764 1.00 87.75 92 GLY A N 1
ATOM 713 C CA . GLY A 1 92 ? -5.968 2.759 -14.297 1.00 87.75 92 GLY A CA 1
ATOM 714 C C . GLY A 1 92 ? -7.192 1.865 -14.479 1.00 87.75 92 GLY A C 1
ATOM 715 O O . GLY A 1 92 ? -8.307 2.323 -14.226 1.00 87.75 92 GLY A O 1
ATOM 716 N N . ASP A 1 93 ? -7.013 0.617 -14.905 1.00 89.31 93 ASP A N 1
ATOM 717 C CA . ASP A 1 93 ? -8.101 -0.344 -15.082 1.00 89.31 93 ASP A CA 1
ATOM 718 C C . ASP A 1 93 ? -8.404 -1.154 -13.809 1.00 89.31 93 ASP A C 1
ATOM 720 O O . ASP A 1 93 ? -9.490 -1.728 -13.685 1.00 89.31 93 ASP A O 1
ATOM 724 N N . ARG A 1 94 ? -7.487 -1.159 -12.831 1.00 92.56 94 ARG A N 1
ATOM 725 C CA . ARG A 1 94 ? -7.641 -1.868 -11.563 1.00 92.56 94 ARG A CA 1
ATOM 726 C C . ARG A 1 94 ? -7.589 -0.908 -10.383 1.00 92.56 94 ARG A C 1
ATOM 728 O O . ARG A 1 94 ? -6.547 -0.359 -10.039 1.00 92.56 94 ARG A O 1
ATOM 735 N N . MET A 1 95 ? -8.726 -0.788 -9.703 1.00 92.12 95 MET A N 1
ATOM 736 C CA . MET A 1 95 ? -8.841 -0.237 -8.351 1.00 92.12 95 MET A CA 1
ATOM 737 C C . MET A 1 95 ? -9.084 -1.402 -7.387 1.00 92.12 95 MET A C 1
ATOM 739 O O . MET A 1 95 ? -10.026 -2.174 -7.579 1.00 92.12 95 MET A O 1
ATOM 743 N N . LEU A 1 96 ? -8.242 -1.548 -6.366 1.00 93.88 96 LEU A N 1
ATOM 744 C CA . LEU A 1 96 ? -8.407 -2.591 -5.357 1.00 93.88 96 LEU A CA 1
ATOM 745 C C . LEU A 1 96 ? -9.559 -2.265 -4.404 1.00 93.88 96 LEU A C 1
ATOM 747 O O . LEU A 1 96 ? -9.985 -1.117 -4.255 1.00 93.88 96 LEU A O 1
ATOM 751 N N . LYS A 1 97 ? -10.054 -3.307 -3.729 1.00 93.81 97 LYS A N 1
ATOM 752 C CA . LYS A 1 97 ? -11.055 -3.180 -2.668 1.00 93.81 97 LYS A CA 1
ATOM 753 C C . LYS A 1 97 ? -10.511 -2.218 -1.590 1.00 93.81 97 LYS A C 1
ATOM 755 O O . LYS A 1 97 ? -9.476 -2.525 -0.998 1.00 93.81 97 LYS A O 1
ATOM 760 N N . PRO A 1 98 ? -11.168 -1.071 -1.319 1.00 94.12 98 PRO A N 1
ATOM 761 C CA . PRO A 1 98 ? -10.666 -0.094 -0.354 1.00 94.12 98 PRO A CA 1
ATOM 762 C C . PRO A 1 98 ? -10.544 -0.678 1.048 1.00 94.12 98 PRO A C 1
ATOM 764 O O . PRO A 1 98 ? -11.351 -1.526 1.429 1.00 94.12 98 PRO A O 1
ATOM 767 N N . LEU A 1 99 ? -9.612 -0.171 1.851 1.00 95.00 99 LEU A N 1
ATOM 768 C CA . LEU A 1 99 ? -9.577 -0.434 3.289 1.00 95.00 99 LEU A CA 1
ATOM 769 C C . LEU A 1 99 ? -10.175 0.753 4.042 1.00 95.00 99 LEU A C 1
ATOM 771 O O . LEU A 1 99 ? -9.761 1.889 3.842 1.00 95.00 99 LEU A O 1
ATOM 775 N N . LEU A 1 100 ? -11.121 0.485 4.939 1.00 93.00 100 LEU A N 1
ATOM 776 C CA . LEU A 1 100 ? -11.670 1.460 5.873 1.00 93.00 100 LEU A CA 1
ATOM 777 C C . LEU A 1 100 ? -11.170 1.165 7.286 1.00 93.00 100 LEU A C 1
ATOM 779 O O . LEU A 1 100 ? -11.384 0.076 7.820 1.00 93.00 100 LEU A O 1
ATOM 783 N N . ILE A 1 101 ? -10.567 2.179 7.907 1.00 92.81 101 ILE A N 1
ATOM 784 C CA . ILE A 1 101 ? -10.145 2.163 9.304 1.00 92.81 101 ILE A CA 1
ATOM 785 C C . ILE A 1 101 ? -11.119 2.998 10.128 1.00 92.81 101 ILE A C 1
ATOM 787 O O . ILE A 1 101 ? -11.253 4.211 9.935 1.00 92.81 101 ILE A O 1
ATOM 791 N N . ASN A 1 102 ? -11.793 2.350 11.076 1.00 90.88 102 ASN A N 1
ATOM 792 C CA . ASN A 1 102 ? -12.736 3.002 11.983 1.00 90.88 102 ASN A CA 1
ATOM 793 C C . ASN A 1 102 ? -12.254 2.959 13.443 1.00 90.88 102 ASN A C 1
ATOM 795 O O . ASN A 1 102 ? -11.304 2.264 13.787 1.00 90.88 102 ASN A O 1
ATOM 799 N N . LYS A 1 103 ? -12.948 3.677 14.331 1.00 89.44 103 LYS A N 1
ATOM 800 C CA . LYS A 1 103 ? -12.732 3.624 15.783 1.00 89.44 103 LYS A CA 1
ATOM 801 C C . LYS A 1 103 ? -13.159 2.294 16.402 1.00 89.44 103 LYS A C 1
ATOM 803 O O . LYS A 1 103 ? -12.674 1.913 17.462 1.00 89.44 103 LYS A O 1
ATOM 808 N N . SER A 1 104 ? -14.112 1.611 15.769 1.00 85.94 104 SER A N 1
ATOM 809 C CA . SER A 1 104 ? -14.710 0.377 16.273 1.00 85.94 104 SER A CA 1
ATOM 810 C C . SER A 1 104 ? -14.815 -0.670 15.173 1.00 85.94 104 SER A C 1
ATOM 812 O O . SER A 1 104 ? -15.261 -0.370 14.065 1.00 85.94 104 SER A O 1
ATOM 814 N N . LEU A 1 105 ? -14.474 -1.916 15.513 1.00 85.62 105 LEU A N 1
ATOM 815 C CA . LEU A 1 105 ? -14.701 -3.079 14.653 1.00 85.62 105 LEU A CA 1
ATOM 816 C C . LEU A 1 105 ? -16.191 -3.329 14.397 1.00 85.62 105 LEU A C 1
ATOM 818 O O . LEU A 1 105 ? -16.537 -3.905 13.378 1.00 85.62 105 LEU A O 1
ATOM 822 N N . ARG A 1 106 ? -17.080 -2.917 15.311 1.00 84.94 106 ARG A N 1
ATOM 823 C CA . ARG A 1 106 ? -18.534 -3.102 15.190 1.00 84.94 106 ARG A CA 1
ATOM 824 C C . ARG A 1 106 ? -19.266 -1.824 15.600 1.00 84.94 106 ARG A C 1
ATOM 826 O O . ARG A 1 106 ? -19.736 -1.718 16.736 1.00 84.94 106 ARG A O 1
ATOM 833 N N . PRO A 1 107 ? -19.369 -0.829 14.701 1.00 83.50 107 PRO A N 1
ATOM 834 C CA . PRO A 1 107 ? -20.090 0.402 14.993 1.00 83.50 107 PRO A CA 1
ATOM 835 C C . PRO A 1 107 ? -21.554 0.115 15.314 1.00 83.50 107 PRO A C 1
ATOM 837 O O . PRO A 1 107 ? -22.204 -0.667 14.622 1.00 83.50 107 PRO A O 1
ATOM 840 N N . ARG A 1 108 ? -22.114 0.819 16.306 1.00 80.56 108 ARG A N 1
ATOM 841 C CA . ARG A 1 108 ? -23.543 0.694 16.652 1.00 80.56 108 ARG A CA 1
ATOM 842 C C . ARG A 1 108 ? -24.458 0.980 15.456 1.00 80.56 108 ARG A C 1
ATOM 844 O O . ARG A 1 108 ? -25.475 0.317 15.310 1.00 80.56 108 ARG A O 1
ATOM 851 N N . ALA A 1 109 ? -24.060 1.910 14.586 1.00 78.88 109 ALA A N 1
ATOM 852 C CA . ALA A 1 109 ? -24.785 2.254 13.362 1.00 78.88 109 ALA A CA 1
ATOM 853 C C . ALA A 1 109 ? -24.901 1.089 12.358 1.00 78.88 109 ALA A C 1
ATOM 855 O O . ALA A 1 109 ? -25.792 1.098 11.519 1.00 78.88 109 ALA A O 1
ATOM 856 N N . LEU A 1 110 ? -24.022 0.085 12.451 1.00 81.88 110 LEU A N 1
ATOM 857 C CA . LEU A 1 110 ? -24.007 -1.103 11.592 1.00 81.88 110 LEU A CA 1
ATOM 858 C C . LEU A 1 110 ? -24.390 -2.376 12.366 1.00 81.88 110 LEU A C 1
ATOM 860 O O . LEU A 1 110 ? -24.065 -3.488 11.949 1.00 81.88 110 LEU A O 1
ATOM 864 N N . LYS A 1 111 ? -25.073 -2.241 13.511 1.00 85.50 111 LYS A N 1
ATOM 865 C CA . LYS A 1 111 ? -25.524 -3.392 14.301 1.00 85.50 111 LYS A CA 1
ATOM 866 C C . LYS A 1 111 ? -26.430 -4.290 13.447 1.00 85.50 111 LYS A C 1
ATOM 868 O O . LYS A 1 111 ? -27.369 -3.813 12.820 1.00 85.50 111 LYS A O 1
ATOM 873 N N . GLY A 1 112 ? -26.143 -5.591 13.441 1.00 84.75 112 GLY A N 1
ATOM 874 C CA . GLY A 1 112 ? -26.896 -6.580 12.660 1.00 84.75 112 GLY A CA 1
ATOM 875 C C . GLY A 1 112 ? -26.531 -6.641 11.173 1.00 84.75 112 GLY A C 1
ATOM 876 O O . GLY A 1 112 ? -27.177 -7.372 10.431 1.00 84.75 112 GLY A O 1
ATOM 877 N N . L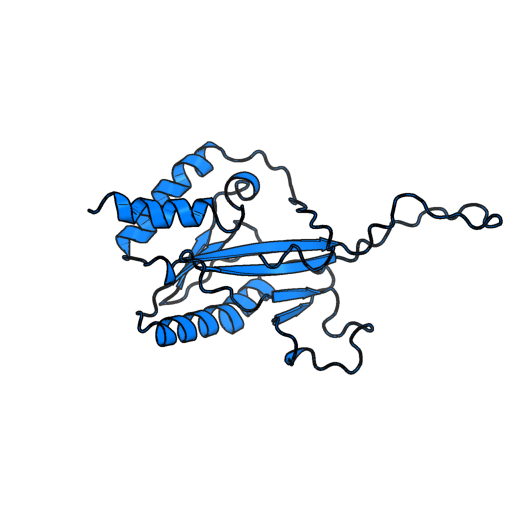YS A 1 113 ? -25.511 -5.898 10.722 1.00 85.88 113 LYS A N 1
ATOM 878 C CA . LYS A 1 113 ? -24.950 -6.028 9.371 1.00 85.88 113 LYS A CA 1
ATOM 879 C C . LYS A 1 113 ? -23.705 -6.906 9.396 1.00 85.88 113 LYS A C 1
ATOM 881 O O . LYS A 1 113 ? -22.873 -6.781 10.295 1.00 85.88 113 LYS A O 1
ATOM 886 N N . ASP A 1 114 ? -23.568 -7.759 8.387 1.00 85.31 114 ASP A N 1
ATOM 887 C CA . ASP A 1 114 ? -22.322 -8.478 8.151 1.00 85.31 114 ASP A CA 1
ATOM 888 C C . ASP A 1 114 ? -21.336 -7.556 7.427 1.00 85.31 114 ASP A C 1
ATOM 890 O O . ASP A 1 114 ? -21.480 -7.260 6.241 1.00 85.31 114 ASP A O 1
ATOM 894 N N . LEU A 1 115 ? -20.324 -7.086 8.157 1.00 83.88 115 LEU A N 1
ATOM 895 C CA . LEU A 1 115 ? -19.297 -6.203 7.606 1.00 83.88 115 LEU A CA 1
ATOM 896 C C . LEU A 1 115 ? -18.465 -6.886 6.514 1.00 83.88 115 LEU A C 1
ATOM 898 O O . LEU A 1 115 ? -17.889 -6.190 5.684 1.00 83.88 115 LEU A O 1
ATOM 902 N N . LYS A 1 116 ? -18.432 -8.226 6.466 1.00 83.50 116 LYS A N 1
ATOM 903 C CA . LYS A 1 116 ? -17.720 -8.969 5.416 1.00 83.50 116 LYS A CA 1
ATOM 904 C C . LYS A 1 116 ? -18.385 -8.830 4.047 1.00 83.50 116 LYS A C 1
ATOM 906 O O . LYS A 1 116 ? -17.697 -8.921 3.034 1.00 83.50 116 LYS A O 1
ATOM 911 N N . GLN A 1 117 ? -19.694 -8.571 4.016 1.00 86.00 117 GLN A N 1
ATOM 912 C CA . GLN A 1 117 ? -20.447 -8.344 2.778 1.00 86.00 117 GLN A CA 1
ATOM 913 C C . GLN A 1 117 ? -20.226 -6.942 2.200 1.00 86.00 117 GLN A C 1
ATOM 915 O O . GLN A 1 117 ? -20.650 -6.663 1.080 1.00 86.00 117 GLN A O 1
ATOM 920 N N . LEU A 1 118 ? -19.567 -6.043 2.938 1.00 87.25 118 LEU A N 1
ATOM 921 C CA . LEU A 1 118 ? -19.257 -4.720 2.422 1.00 87.25 118 LEU A CA 1
ATOM 922 C C . LEU A 1 118 ? -18.184 -4.804 1.320 1.00 87.25 118 LEU A C 1
ATOM 924 O O . LEU A 1 118 ? -17.236 -5.597 1.416 1.00 87.25 118 LEU A O 1
ATOM 928 N N . PRO A 1 119 ? -18.264 -3.937 0.294 1.00 90.38 119 PRO A N 1
ATOM 929 C CA . PRO A 1 119 ? -17.278 -3.864 -0.781 1.00 90.38 119 PRO A CA 1
ATOM 930 C C . PRO A 1 119 ? -15.989 -3.138 -0.341 1.00 90.38 119 PRO A C 1
ATOM 932 O O . PRO A 1 119 ? -15.371 -2.432 -1.127 1.00 90.38 119 PRO A O 1
ATOM 935 N N . LEU A 1 120 ? -15.577 -3.298 0.920 1.00 93.19 120 LEU A N 1
ATOM 936 C CA . LEU A 1 120 ? -14.336 -2.768 1.491 1.00 93.19 120 LEU A CA 1
ATOM 937 C C . LEU A 1 120 ? -13.777 -3.710 2.569 1.00 93.19 120 LEU A C 1
ATOM 939 O O . LEU A 1 120 ? -14.506 -4.539 3.117 1.00 93.19 120 LEU A O 1
ATOM 943 N N . HIS A 1 121 ? -12.475 -3.641 2.815 1.00 94.00 121 HIS A N 1
ATOM 944 C CA . HIS A 1 121 ? -11.849 -4.250 3.982 1.00 94.00 121 HIS A CA 1
ATOM 945 C C . HIS A 1 121 ? -12.125 -3.371 5.198 1.00 94.00 121 HIS A C 1
ATOM 947 O O . HIS A 1 121 ? -12.153 -2.145 5.091 1.00 94.00 121 HIS A O 1
ATOM 953 N N . TRP A 1 122 ? -12.353 -3.991 6.353 1.00 92.56 122 TRP A N 1
ATOM 954 C CA . TRP A 1 122 ? -12.708 -3.278 7.574 1.00 92.56 122 TRP A CA 1
ATOM 955 C C . TRP A 1 122 ? -11.712 -3.596 8.679 1.00 92.56 122 TRP A C 1
ATOM 957 O O . TRP A 1 122 ? -11.641 -4.733 9.138 1.00 92.56 122 TRP A O 1
ATOM 967 N N . MET A 1 123 ? -11.000 -2.576 9.146 1.00 94.38 123 MET A N 1
ATOM 968 C CA . MET A 1 123 ? -10.106 -2.666 10.299 1.00 94.38 123 MET A CA 1
ATOM 969 C C . MET A 1 123 ? -10.426 -1.537 11.279 1.00 94.38 123 MET A C 1
ATOM 971 O O . MET A 1 123 ? -11.146 -0.585 10.958 1.00 94.38 123 MET A O 1
ATOM 975 N N . ALA A 1 124 ? -9.948 -1.643 12.517 1.00 92.75 124 ALA A N 1
ATOM 976 C CA . ALA A 1 124 ? -10.220 -0.605 13.498 1.00 92.75 124 ALA A CA 1
ATOM 977 C C . ALA A 1 124 ? -9.135 -0.457 14.556 1.00 92.75 124 ALA A C 1
ATOM 979 O O . ALA A 1 124 ? -8.539 -1.427 15.011 1.00 92.75 124 ALA A O 1
ATOM 980 N N . ASN A 1 125 ? -8.968 0.780 15.011 1.00 92.00 125 ASN A N 1
ATOM 981 C CA . ASN A 1 125 ? -8.243 1.120 16.228 1.00 92.00 125 ASN A CA 1
ATOM 982 C C . ASN A 1 125 ? -8.885 2.361 16.871 1.00 92.00 125 ASN A C 1
ATOM 984 O O . ASN A 1 125 ? -9.549 3.120 16.169 1.00 92.00 125 ASN A O 1
ATOM 988 N N . PRO A 1 126 ? -8.682 2.636 18.172 1.00 88.44 126 PRO A N 1
ATOM 989 C CA . PRO A 1 126 ? -9.369 3.734 18.865 1.00 88.44 126 PRO A CA 1
ATOM 990 C C . PRO A 1 126 ? -9.189 5.121 18.234 1.00 88.44 126 PRO A C 1
ATOM 992 O O . PRO A 1 126 ? -10.037 6.000 18.405 1.00 88.44 126 PRO A O 1
ATOM 995 N N . LYS A 1 127 ? -8.090 5.332 17.500 1.00 87.12 127 LYS A N 1
ATOM 996 C CA . LYS A 1 127 ? -7.799 6.609 16.849 1.00 87.12 127 LYS A CA 1
ATOM 997 C C . LYS A 1 127 ? -8.457 6.718 15.463 1.00 87.12 127 LYS A C 1
ATOM 999 O O . LYS A 1 127 ? -8.684 7.840 15.014 1.00 87.12 127 LYS A O 1
ATOM 1004 N N . ALA A 1 128 ? -8.773 5.601 14.805 1.00 89.25 128 ALA A N 1
ATOM 1005 C CA . ALA A 1 128 ? -9.072 5.501 13.376 1.00 89.25 128 ALA A CA 1
ATOM 1006 C C . ALA A 1 128 ? -7.953 6.094 12.496 1.00 89.25 128 ALA A C 1
ATOM 1008 O O . ALA A 1 128 ? -8.200 6.989 11.692 1.00 89.25 128 ALA A O 1
ATOM 1009 N N . TRP A 1 129 ? -6.700 5.684 12.723 1.00 90.12 129 TRP A N 1
ATOM 1010 C CA . TRP A 1 129 ? -5.513 6.065 11.929 1.00 90.12 129 TRP A CA 1
ATOM 1011 C C . TRP A 1 129 ? -4.878 4.824 11.310 1.00 90.12 129 TRP A C 1
ATOM 1013 O O . TRP A 1 129 ? -5.050 3.734 11.853 1.00 90.12 129 TRP A O 1
ATOM 1023 N N . MET A 1 130 ? -4.107 5.003 10.235 1.00 92.38 130 MET A N 1
ATOM 1024 C CA . MET A 1 130 ? -3.186 3.963 9.785 1.00 92.38 130 MET A CA 1
ATOM 1025 C C . MET A 1 130 ? -2.144 3.687 10.875 1.00 92.38 130 MET A C 1
ATOM 1027 O O . MET A 1 130 ? -1.713 4.596 11.589 1.00 92.38 130 MET A O 1
ATOM 1031 N N . THR A 1 131 ? -1.788 2.419 11.049 1.00 94.25 131 THR A N 1
ATOM 1032 C CA . THR A 1 131 ? -0.723 1.972 11.953 1.00 94.25 131 THR A CA 1
ATOM 1033 C C . THR A 1 131 ? 0.086 0.900 11.249 1.00 94.25 131 THR A C 1
ATOM 1035 O O . THR A 1 131 ? -0.448 0.211 10.386 1.00 94.25 131 THR A O 1
ATOM 1038 N N . THR A 1 132 ? 1.325 0.692 11.688 1.00 94.94 132 THR A N 1
ATOM 1039 C CA . THR A 1 132 ? 2.204 -0.381 11.204 1.00 94.94 132 THR A CA 1
ATOM 1040 C C . THR A 1 132 ? 1.485 -1.726 11.152 1.00 94.94 132 THR A C 1
ATOM 1042 O O . THR A 1 132 ? 1.463 -2.369 10.114 1.00 94.94 132 THR A O 1
ATOM 1045 N N . ALA A 1 133 ? 0.798 -2.110 12.234 1.00 96.50 133 ALA A N 1
ATOM 1046 C CA . ALA A 1 133 ? 0.057 -3.370 12.286 1.00 96.50 133 ALA A CA 1
ATOM 1047 C C . ALA A 1 133 ? -1.062 -3.458 11.232 1.00 96.50 133 ALA A C 1
ATOM 1049 O O . ALA A 1 133 ? -1.204 -4.487 10.582 1.00 96.50 133 ALA A O 1
ATOM 1050 N N . ILE A 1 134 ? -1.832 -2.380 11.041 1.00 96.25 134 ILE A N 1
ATOM 1051 C CA . ILE A 1 134 ? -2.919 -2.344 10.054 1.00 96.25 134 ILE A CA 1
ATOM 1052 C C . ILE A 1 134 ? -2.357 -2.375 8.631 1.00 96.25 134 ILE A C 1
ATOM 1054 O O . ILE A 1 134 ? -2.884 -3.098 7.790 1.00 96.25 134 ILE A O 1
ATOM 1058 N N . PHE A 1 135 ? -1.285 -1.627 8.362 1.00 96.88 135 PHE A N 1
ATOM 1059 C CA . PHE A 1 135 ? -0.637 -1.620 7.056 1.00 96.88 135 PHE A CA 1
ATOM 1060 C C . PHE A 1 135 ? -0.053 -2.995 6.722 1.00 96.88 135 PHE A C 1
ATOM 1062 O O . PHE A 1 135 ? -0.313 -3.518 5.645 1.00 96.88 135 PHE A O 1
ATOM 1069 N N . THR A 1 136 ? 0.660 -3.630 7.659 1.00 97.31 136 THR A N 1
ATOM 1070 C CA . THR A 1 136 ? 1.181 -4.995 7.494 1.00 97.31 136 THR A CA 1
ATOM 1071 C C . THR A 1 136 ? 0.061 -6.012 7.272 1.00 97.31 136 THR A C 1
ATOM 1073 O O . THR A 1 136 ? 0.190 -6.889 6.419 1.00 97.31 136 THR A O 1
ATOM 1076 N N . GLU A 1 137 ? -1.050 -5.910 8.008 1.00 97.62 137 GLU A N 1
ATOM 1077 C CA . GLU A 1 137 ? -2.204 -6.793 7.819 1.00 97.62 137 GLU A CA 1
ATOM 1078 C C . GLU A 1 137 ? -2.839 -6.594 6.438 1.00 97.62 137 GLU A C 1
ATOM 1080 O O . GLU A 1 137 ? -3.113 -7.567 5.737 1.00 97.62 137 GLU A O 1
ATOM 1085 N N . TRP A 1 138 ? -3.037 -5.344 6.017 1.00 97.81 138 TRP A N 1
ATOM 1086 C CA . TRP A 1 138 ? -3.558 -5.021 4.692 1.00 97.81 138 TRP A CA 1
ATOM 1087 C C . TRP A 1 138 ? -2.627 -5.501 3.579 1.00 97.81 138 TRP A C 1
ATOM 1089 O O . TRP A 1 138 ? -3.095 -6.125 2.629 1.00 97.81 138 TRP A O 1
ATOM 1099 N N . PHE A 1 139 ? -1.323 -5.269 3.707 1.00 98.25 139 PHE A N 1
ATOM 1100 C CA . PHE A 1 139 ? -0.336 -5.676 2.716 1.00 98.25 139 PHE A CA 1
ATOM 1101 C C . PHE A 1 139 ? -0.392 -7.191 2.474 1.00 98.25 139 PHE A C 1
ATOM 1103 O O . PHE A 1 139 ? -0.600 -7.637 1.347 1.00 98.25 139 PHE A O 1
ATOM 1110 N N . ASN A 1 140 ? -0.305 -7.983 3.546 1.00 97.94 140 ASN A N 1
ATOM 1111 C CA . ASN A 1 140 ? -0.229 -9.441 3.448 1.00 97.94 140 ASN A CA 1
ATOM 1112 C C . ASN A 1 140 ? -1.574 -10.102 3.121 1.00 97.94 140 ASN A C 1
ATOM 1114 O O . ASN A 1 140 ? -1.622 -11.046 2.340 1.00 97.94 140 ASN A O 1
ATOM 1118 N N . ASN A 1 141 ? -2.674 -9.624 3.712 1.00 97.50 141 ASN A N 1
ATOM 1119 C CA . ASN A 1 141 ? -3.962 -10.323 3.637 1.00 97.50 141 ASN A CA 1
ATOM 1120 C C . ASN A 1 141 ? -4.936 -9.716 2.623 1.00 97.50 141 ASN A C 1
ATOM 1122 O O . ASN A 1 141 ? -5.984 -10.303 2.359 1.00 97.50 141 ASN A O 1
ATOM 1126 N N . CYS A 1 142 ? -4.653 -8.520 2.101 1.00 97.00 142 CYS A N 1
ATOM 1127 C CA . CYS A 1 142 ? -5.535 -7.826 1.162 1.00 97.00 142 CYS A CA 1
ATOM 1128 C C . CYS A 1 142 ? -4.808 -7.489 -0.141 1.00 97.00 142 CYS A C 1
ATOM 1130 O O . CYS A 1 142 ? -5.272 -7.896 -1.201 1.00 97.00 142 CYS A O 1
ATOM 1132 N N . PHE A 1 143 ? -3.682 -6.775 -0.074 1.00 98.12 143 PHE A N 1
ATOM 1133 C CA . PHE A 1 143 ? -2.957 -6.316 -1.256 1.00 98.12 143 PHE A CA 1
ATOM 1134 C C . PHE A 1 143 ? -2.343 -7.483 -2.034 1.00 98.12 143 PHE A C 1
ATOM 1136 O O . PHE A 1 143 ? -2.758 -7.710 -3.168 1.00 98.12 143 PHE A O 1
ATOM 1143 N N . VAL A 1 144 ? -1.423 -8.244 -1.422 1.00 98.44 144 VAL A N 1
ATOM 1144 C CA . VAL A 1 144 ? -0.680 -9.337 -2.081 1.00 98.44 144 VAL A CA 1
ATOM 1145 C C . VAL A 1 144 ? -1.621 -10.340 -2.771 1.00 98.44 144 VAL A C 1
ATOM 1147 O O . VAL A 1 144 ? -1.477 -10.524 -3.981 1.00 98.44 144 VAL A O 1
ATOM 1150 N N . PRO A 1 145 ? -2.651 -10.903 -2.100 1.00 98.31 145 PRO A N 1
ATOM 1151 C CA . PRO A 1 145 ? -3.555 -11.854 -2.748 1.00 98.31 145 PRO A CA 1
ATOM 1152 C C . PRO A 1 145 ? -4.380 -11.229 -3.880 1.00 98.31 145 PRO A C 1
ATOM 1154 O O . PRO A 1 145 ? -4.674 -11.887 -4.878 1.00 98.31 145 PRO A O 1
ATOM 1157 N N . ALA A 1 146 ? -4.778 -9.958 -3.743 1.00 97.88 146 ALA A N 1
ATOM 1158 C CA . ALA A 1 146 ? -5.576 -9.283 -4.761 1.00 97.88 146 ALA A CA 1
ATOM 1159 C C . ALA A 1 146 ? -4.762 -8.985 -6.025 1.00 97.88 146 ALA A C 1
ATOM 1161 O O . ALA A 1 146 ? -5.277 -9.161 -7.131 1.00 97.88 146 ALA A O 1
ATOM 1162 N N . VAL A 1 147 ? -3.505 -8.552 -5.878 1.00 98.12 147 VAL A N 1
ATOM 1163 C CA . VAL A 1 147 ? -2.641 -8.294 -7.034 1.00 98.12 147 VAL A CA 1
ATOM 1164 C C . VAL A 1 147 ? -2.177 -9.588 -7.690 1.00 98.12 147 VAL A C 1
ATOM 1166 O O . VAL A 1 147 ? -2.152 -9.641 -8.911 1.00 98.12 147 VAL A O 1
ATOM 1169 N N . GLU A 1 148 ? -1.911 -10.652 -6.931 1.00 98.38 148 GLU A N 1
ATOM 1170 C CA . GLU A 1 148 ? -1.581 -11.969 -7.490 1.00 98.38 148 GLU A CA 1
ATOM 1171 C C . GLU A 1 148 ? -2.726 -12.511 -8.360 1.00 98.38 148 GLU A C 1
ATOM 1173 O O . GLU A 1 148 ? -2.520 -12.905 -9.511 1.00 98.38 148 GLU A O 1
ATOM 1178 N N . ALA A 1 149 ? -3.961 -12.459 -7.846 1.00 98.31 149 ALA A N 1
ATOM 1179 C CA . ALA A 1 149 ? -5.146 -12.852 -8.604 1.00 98.31 149 ALA A CA 1
ATOM 1180 C C . ALA A 1 149 ? -5.327 -12.002 -9.873 1.00 98.31 149 ALA A C 1
ATOM 1182 O O . ALA A 1 149 ? -5.665 -12.537 -10.930 1.00 98.31 149 ALA A O 1
ATOM 1183 N N . TYR A 1 150 ? -5.067 -10.696 -9.784 1.00 97.88 150 TYR A N 1
ATOM 1184 C CA . TYR A 1 150 ? -5.127 -9.789 -10.928 1.00 97.88 150 TYR A CA 1
ATOM 1185 C C . TYR A 1 150 ? -4.040 -10.077 -11.978 1.00 97.88 150 TYR A C 1
ATOM 1187 O O . TYR A 1 150 ? -4.345 -10.095 -13.169 1.00 97.88 150 TYR A O 1
ATOM 1195 N N . MET A 1 151 ? -2.799 -10.369 -11.569 1.00 98.06 151 MET A N 1
ATOM 1196 C CA . MET A 1 151 ? -1.734 -10.758 -12.504 1.00 98.06 151 MET A CA 1
ATOM 1197 C C . MET A 1 151 ? -2.111 -12.029 -13.261 1.00 98.06 151 MET A C 1
ATOM 1199 O O . MET A 1 151 ? -1.997 -12.080 -14.486 1.00 98.06 151 MET A O 1
ATOM 1203 N N . LYS A 1 152 ? -2.677 -13.016 -12.556 1.00 98.00 152 LYS A N 1
ATOM 1204 C CA . LYS A 1 152 ? -3.196 -14.238 -13.177 1.00 98.00 152 LYS A CA 1
ATOM 1205 C C . LYS A 1 152 ? -4.333 -13.958 -14.164 1.00 98.00 152 LYS A C 1
ATOM 1207 O O . LYS A 1 152 ? -4.338 -14.531 -15.249 1.00 98.00 152 LYS A O 1
ATOM 1212 N N . GLU A 1 153 ? -5.272 -13.073 -13.820 1.00 97.62 153 GLU A N 1
ATOM 1213 C CA . GLU A 1 153 ? -6.361 -12.636 -14.713 1.00 97.62 153 GLU A CA 1
ATOM 1214 C C . GLU A 1 153 ? -5.813 -12.020 -16.010 1.00 97.62 153 GLU A C 1
ATOM 1216 O O . GLU A 1 153 ? -6.318 -12.295 -17.097 1.00 97.62 153 GLU A O 1
ATOM 1221 N N . LYS A 1 154 ? -4.743 -11.227 -15.905 1.00 96.44 154 LYS A N 1
ATOM 1222 C CA . LYS A 1 154 ? -4.091 -10.559 -17.037 1.00 96.44 154 LYS A CA 1
ATOM 1223 C C . LYS A 1 154 ? -3.088 -11.423 -17.794 1.00 96.44 154 LYS A C 1
ATOM 1225 O O . LYS A 1 154 ? -2.570 -10.968 -18.809 1.00 96.44 154 LYS A O 1
ATOM 1230 N N . SER A 1 155 ? -2.839 -12.653 -17.340 1.00 97.38 155 SER A N 1
ATOM 1231 C CA . SER A 1 155 ? -1.759 -13.508 -17.854 1.00 97.38 155 SER A CA 1
ATOM 1232 C C . SER A 1 155 ? -0.389 -12.812 -17.805 1.00 97.38 155 SER A C 1
ATOM 1234 O O . SER A 1 155 ? 0.406 -12.920 -18.734 1.00 97.38 155 SER A O 1
ATOM 1236 N N . LEU A 1 156 ? -0.138 -12.069 -16.725 1.00 96.75 156 LEU A N 1
ATOM 1237 C CA . LEU A 1 156 ? 1.128 -11.400 -16.438 1.00 96.75 156 LEU A CA 1
ATOM 1238 C C . LEU A 1 156 ? 1.898 -12.163 -15.360 1.00 96.75 156 LEU A C 1
ATOM 1240 O O . LEU A 1 156 ? 1.304 -12.777 -14.470 1.00 96.75 156 LEU A O 1
ATOM 1244 N N . ASP A 1 157 ? 3.223 -12.054 -15.399 1.00 97.12 157 ASP A N 1
ATOM 1245 C CA . ASP A 1 157 ? 4.071 -12.542 -14.318 1.00 97.12 157 ASP A CA 1
ATOM 1246 C C . ASP A 1 157 ? 3.754 -11.816 -13.011 1.00 97.12 157 ASP A C 1
ATOM 1248 O O . ASP A 1 157 ? 3.531 -10.595 -12.983 1.00 97.12 157 ASP A O 1
ATOM 1252 N N . PHE A 1 158 ? 3.795 -12.559 -11.904 1.00 97.75 158 PHE A N 1
ATOM 1253 C CA . PHE A 1 158 ? 3.634 -11.967 -10.587 1.00 97.75 158 PHE A CA 1
ATOM 1254 C C . PHE A 1 158 ? 4.916 -11.231 -10.177 1.00 97.75 158 PHE A C 1
ATOM 1256 O O . PHE A 1 158 ? 5.786 -11.764 -9.495 1.00 97.75 158 PHE A O 1
ATOM 1263 N N . LYS A 1 159 ? 5.027 -9.982 -10.627 1.00 97.19 159 LYS A N 1
ATOM 1264 C CA . LYS A 1 159 ? 6.007 -8.988 -10.185 1.00 97.19 159 LYS A CA 1
ATOM 1265 C C . LYS A 1 159 ? 5.285 -7.651 -10.076 1.00 97.19 159 LYS A C 1
ATOM 1267 O O . LYS A 1 159 ? 4.662 -7.209 -11.036 1.00 97.19 159 LYS A O 1
ATOM 1272 N N . VAL A 1 160 ? 5.312 -7.028 -8.904 1.00 98.00 160 VAL A N 1
ATOM 1273 C CA . VAL A 1 160 ? 4.522 -5.823 -8.624 1.00 98.00 160 VAL A CA 1
ATOM 1274 C C . VAL A 1 160 ? 5.370 -4.781 -7.916 1.00 98.00 160 VAL A C 1
ATOM 1276 O O . VAL A 1 160 ? 6.118 -5.093 -6.994 1.00 98.00 160 VAL A O 1
ATOM 1279 N N . LEU A 1 161 ? 5.211 -3.528 -8.321 1.00 97.88 161 LEU A N 1
ATOM 1280 C CA . LEU A 1 161 ? 5.749 -2.365 -7.631 1.00 97.88 161 LEU A CA 1
ATOM 1281 C C . LEU A 1 161 ? 4.608 -1.672 -6.882 1.00 97.88 161 LEU A C 1
ATOM 1283 O O . LEU A 1 161 ? 3.641 -1.257 -7.511 1.00 97.88 161 LEU A O 1
ATOM 1287 N N . LEU A 1 162 ? 4.715 -1.532 -5.562 1.00 96.88 162 LEU A N 1
ATOM 1288 C CA . LEU A 1 162 ? 3.779 -0.761 -4.743 1.00 96.88 162 LEU A CA 1
ATOM 1289 C C . LEU A 1 162 ? 4.442 0.535 -4.276 1.00 96.88 162 LEU A C 1
ATOM 1291 O O . LEU A 1 162 ? 5.483 0.502 -3.624 1.00 96.88 162 LEU A O 1
ATOM 1295 N N . ILE A 1 163 ? 3.813 1.664 -4.582 1.00 93.69 163 ILE A N 1
ATOM 1296 C CA . ILE A 1 163 ? 4.236 3.004 -4.180 1.00 93.69 163 ILE A CA 1
ATOM 1297 C C . ILE A 1 163 ? 3.311 3.499 -3.064 1.00 93.69 163 ILE A C 1
ATOM 1299 O O . ILE A 1 163 ? 2.089 3.453 -3.214 1.00 93.69 163 ILE A O 1
ATOM 1303 N N . VAL A 1 164 ? 3.890 3.972 -1.960 1.00 91.44 164 VAL A N 1
ATOM 1304 C CA . VAL A 1 164 ? 3.174 4.536 -0.799 1.00 91.44 164 VAL A CA 1
ATOM 1305 C C . VAL A 1 164 ? 3.857 5.809 -0.307 1.00 91.44 164 VAL A C 1
ATOM 1307 O O . VAL A 1 164 ? 5.027 6.054 -0.609 1.00 91.44 164 VAL A O 1
ATOM 1310 N N . ASP A 1 165 ? 3.151 6.639 0.454 1.00 87.00 165 ASP A N 1
ATOM 1311 C CA . ASP A 1 165 ? 3.769 7.762 1.157 1.00 87.00 165 ASP A CA 1
ATOM 1312 C C . ASP A 1 165 ? 4.749 7.274 2.242 1.00 87.00 165 ASP A C 1
ATOM 1314 O O . ASP A 1 165 ? 4.664 6.169 2.788 1.00 87.00 165 ASP A O 1
ATOM 1318 N N . ASN A 1 166 ? 5.728 8.122 2.548 1.00 85.06 166 ASN A N 1
ATOM 1319 C CA . ASN A 1 166 ? 6.705 7.854 3.592 1.00 85.06 166 ASN A CA 1
ATOM 1320 C C . ASN A 1 166 ? 6.170 8.332 4.940 1.00 85.06 166 ASN A C 1
ATOM 1322 O O . ASN A 1 166 ? 6.392 9.475 5.346 1.00 85.06 166 ASN A O 1
ATOM 1326 N N . ALA A 1 167 ? 5.443 7.440 5.605 1.00 83.75 167 ALA A N 1
ATOM 1327 C CA . ALA A 1 167 ? 4.908 7.644 6.939 1.00 83.75 167 ALA A CA 1
ATOM 1328 C C . ALA A 1 167 ? 5.430 6.565 7.892 1.00 83.75 167 ALA A C 1
ATOM 1330 O O . ALA A 1 167 ? 5.595 5.408 7.518 1.00 83.75 167 ALA A O 1
ATOM 1331 N N . ALA A 1 168 ? 5.595 6.906 9.173 1.00 82.38 168 ALA A N 1
ATOM 1332 C CA . ALA A 1 168 ? 6.011 5.942 10.201 1.00 82.38 168 ALA A CA 1
ATOM 1333 C C . ALA A 1 168 ? 5.035 4.755 10.361 1.00 82.38 168 ALA A C 1
ATOM 1335 O O . ALA A 1 168 ? 5.389 3.712 10.910 1.00 82.38 168 ALA A O 1
ATOM 1336 N N . SER A 1 169 ? 3.790 4.905 9.899 1.00 84.75 169 SER A N 1
ATOM 1337 C CA . SER A 1 169 ? 2.810 3.822 9.850 1.00 84.75 169 SER A CA 1
ATOM 1338 C C . SER A 1 169 ? 3.076 2.797 8.749 1.00 84.75 169 SER A C 1
ATOM 1340 O O . SER A 1 169 ? 2.434 1.751 8.778 1.00 84.75 169 SER A O 1
ATOM 1342 N N . HIS A 1 170 ? 3.985 3.068 7.809 1.00 86.69 170 HIS A N 1
ATOM 1343 C CA . HIS A 1 170 ? 4.298 2.208 6.668 1.00 86.69 170 HIS A CA 1
ATOM 1344 C C . HIS A 1 170 ? 5.686 1.595 6.879 1.00 86.69 170 HIS A C 1
ATOM 1346 O O . HIS A 1 170 ?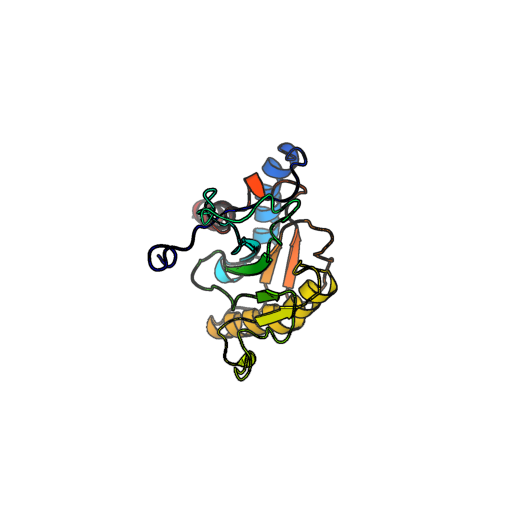 6.693 2.222 6.555 1.00 86.69 170 HIS A O 1
ATOM 1352 N N . PRO A 1 171 ? 5.768 0.404 7.500 1.00 90.44 171 PRO A N 1
ATOM 1353 C CA . PRO A 1 171 ? 7.037 -0.289 7.662 1.00 90.44 171 PRO A CA 1
ATOM 1354 C C . PRO A 1 171 ? 7.576 -0.739 6.309 1.00 90.44 171 PRO A C 1
ATOM 1356 O O . PRO A 1 171 ? 6.815 -1.017 5.381 1.00 90.44 171 PRO A O 1
ATOM 1359 N N . GLU A 1 172 ? 8.891 -0.901 6.234 1.00 91.31 172 GLU A N 1
ATOM 1360 C CA . GLU A 1 172 ? 9.499 -1.679 5.165 1.00 91.31 172 GLU A CA 1
ATOM 1361 C C . GLU A 1 172 ? 9.046 -3.139 5.295 1.00 91.31 172 GLU A C 1
ATOM 1363 O O . GLU A 1 172 ? 9.112 -3.736 6.373 1.00 91.31 172 GLU A O 1
ATOM 1368 N N . LEU A 1 173 ? 8.502 -3.681 4.207 1.00 93.62 173 LEU A N 1
ATOM 1369 C CA . LEU A 1 173 ? 8.004 -5.047 4.123 1.00 93.62 173 LEU A CA 1
ATOM 1370 C C . LEU A 1 173 ? 8.654 -5.719 2.923 1.00 93.62 173 LEU A C 1
ATOM 1372 O O . LEU A 1 173 ? 8.679 -5.157 1.828 1.00 93.62 173 LEU A O 1
ATOM 1376 N N . GLU A 1 174 ? 9.139 -6.936 3.134 1.00 93.50 174 GLU A N 1
ATOM 1377 C CA . GLU A 1 174 ? 9.734 -7.748 2.083 1.00 93.50 174 GLU A CA 1
ATOM 1378 C C . GLU A 1 174 ? 8.736 -8.780 1.565 1.00 93.50 174 GLU A C 1
ATOM 1380 O O . GLU A 1 174 ? 8.007 -9.420 2.326 1.00 93.50 174 GLU A O 1
ATOM 1385 N N . HIS A 1 175 ? 8.726 -8.962 0.249 1.00 96.75 175 HIS A N 1
ATOM 1386 C CA . HIS A 1 175 ? 7.990 -10.025 -0.414 1.00 96.75 175 HIS A CA 1
ATOM 1387 C C . HIS A 1 175 ? 8.730 -10.403 -1.705 1.00 96.75 175 HIS A C 1
ATOM 1389 O O . HIS A 1 175 ? 9.168 -9.503 -2.425 1.00 96.75 175 HIS A O 1
ATOM 1395 N N . PRO A 1 176 ? 8.843 -11.696 -2.060 1.00 96.44 176 PRO A N 1
ATOM 1396 C CA . PRO A 1 176 ? 9.616 -12.134 -3.230 1.00 96.44 176 PRO A CA 1
ATOM 1397 C C . PRO A 1 176 ? 9.151 -11.505 -4.553 1.00 96.44 176 PRO A C 1
ATOM 1399 O O . PRO A 1 176 ? 9.950 -11.302 -5.460 1.00 96.44 176 PRO A O 1
ATOM 1402 N N . ASN A 1 177 ? 7.860 -11.182 -4.653 1.00 97.62 177 ASN A N 1
ATOM 1403 C CA . ASN A 1 177 ? 7.222 -10.687 -5.878 1.00 97.62 177 ASN A CA 1
ATOM 1404 C C . ASN A 1 177 ? 6.699 -9.248 -5.785 1.00 97.62 177 ASN A C 1
ATOM 1406 O O . ASN A 1 177 ? 6.124 -8.749 -6.752 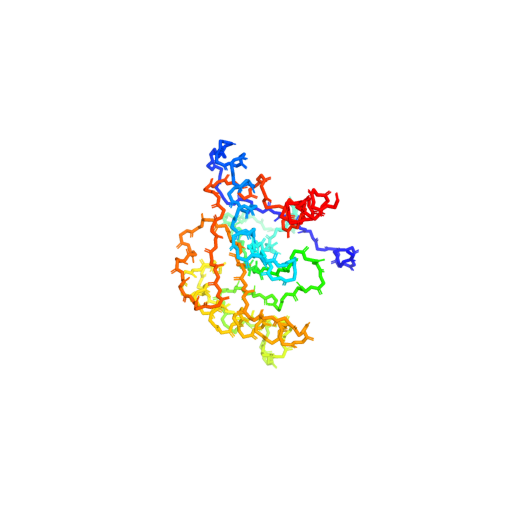1.00 97.62 177 ASN A O 1
ATOM 1410 N N . VAL A 1 178 ? 6.848 -8.585 -4.632 1.00 98.00 178 VAL A N 1
ATOM 1411 C CA . VAL A 1 178 ? 6.357 -7.214 -4.441 1.00 98.00 178 VAL A CA 1
ATOM 1412 C C . VAL A 1 178 ? 7.490 -6.332 -3.949 1.00 98.00 178 VAL A C 1
ATOM 1414 O O . VAL A 1 178 ? 8.015 -6.534 -2.858 1.00 98.00 178 VAL A O 1
ATOM 1417 N N . LYS A 1 179 ? 7.825 -5.313 -4.738 1.00 97.62 179 LYS A N 1
ATOM 1418 C CA . LYS A 1 179 ? 8.751 -4.253 -4.352 1.00 97.62 179 LYS A CA 1
ATOM 1419 C C . LYS A 1 179 ? 7.964 -3.092 -3.755 1.00 97.62 179 LYS A C 1
ATOM 1421 O O . LYS A 1 179 ? 7.144 -2.492 -4.446 1.00 97.62 179 LYS A O 1
ATOM 1426 N N . LEU A 1 180 ? 8.221 -2.766 -2.492 1.00 96.25 180 LEU A N 1
ATOM 1427 C CA . LEU A 1 180 ? 7.656 -1.592 -1.826 1.00 96.25 180 LEU A CA 1
ATOM 1428 C C . LEU A 1 180 ? 8.588 -0.389 -2.018 1.00 96.25 180 LEU A C 1
ATOM 1430 O O . LEU A 1 180 ? 9.790 -0.484 -1.778 1.00 96.25 180 LEU A O 1
ATOM 1434 N N . VAL A 1 181 ? 8.048 0.742 -2.467 1.00 93.56 181 VAL A N 1
ATOM 1435 C CA . VAL A 1 181 ? 8.785 1.999 -2.638 1.00 93.56 181 VAL A CA 1
ATOM 1436 C C . VAL A 1 181 ? 8.042 3.127 -1.942 1.00 93.56 181 VAL A C 1
ATOM 1438 O O . VAL A 1 181 ? 6.860 3.363 -2.182 1.00 93.56 181 VAL A O 1
ATOM 1441 N N . PHE A 1 182 ? 8.771 3.865 -1.115 1.00 90.75 182 PHE A N 1
ATOM 1442 C CA . PHE A 1 182 ? 8.258 5.043 -0.435 1.00 90.75 182 PHE A CA 1
ATOM 1443 C C . PHE A 1 182 ? 8.520 6.297 -1.264 1.00 90.75 182 PHE A C 1
ATOM 1445 O O . PHE A 1 182 ? 9.611 6.478 -1.818 1.00 90.75 182 PHE A O 1
ATOM 1452 N N . LEU A 1 183 ? 7.534 7.186 -1.313 1.00 86.88 183 LEU A N 1
ATOM 1453 C CA . LEU A 1 183 ? 7.726 8.542 -1.810 1.00 86.88 183 LEU A CA 1
ATOM 1454 C C . LEU A 1 183 ? 8.731 9.305 -0.936 1.00 86.88 183 LEU A C 1
ATOM 1456 O O . LEU A 1 183 ? 8.945 8.959 0.225 1.00 86.88 183 LEU A O 1
ATOM 1460 N N . PRO A 1 184 ? 9.350 10.381 -1.436 1.00 81.69 184 PRO A N 1
ATOM 1461 C CA . PRO A 1 184 ? 10.19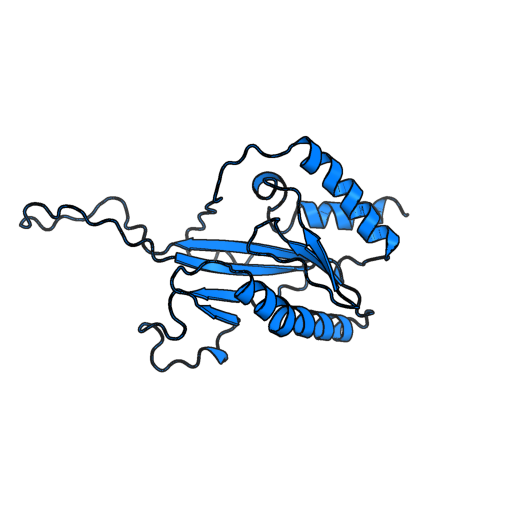5 11.204 -0.591 1.00 81.69 184 PRO A CA 1
ATOM 1462 C C . PRO A 1 184 ? 9.391 11.834 0.562 1.00 81.69 184 PRO A C 1
ATOM 1464 O O . PRO A 1 184 ? 8.211 12.167 0.376 1.00 81.69 184 PRO A O 1
ATOM 1467 N N . PRO A 1 185 ? 10.006 12.041 1.741 1.00 74.62 185 PRO A N 1
ATOM 1468 C CA . PRO A 1 185 ? 9.345 12.694 2.866 1.00 74.62 185 PRO A CA 1
ATOM 1469 C C . PRO A 1 185 ? 8.711 14.026 2.449 1.00 74.62 185 PRO A C 1
ATOM 1471 O O . PRO A 1 185 ? 9.314 14.804 1.715 1.00 74.62 185 PRO A O 1
ATOM 1474 N N . ASN A 1 186 ? 7.502 14.309 2.937 1.00 66.12 186 ASN A N 1
ATOM 1475 C CA . ASN A 1 186 ? 6.823 15.602 2.760 1.00 66.12 186 ASN A CA 1
ATOM 1476 C C . ASN A 1 186 ? 6.498 15.988 1.304 1.00 66.12 186 ASN A C 1
ATOM 1478 O O . ASN A 1 186 ? 6.241 17.154 1.017 1.00 66.12 186 ASN A O 1
ATOM 1482 N N . THR A 1 187 ? 6.474 15.025 0.377 1.00 57.47 187 THR A N 1
ATOM 1483 C CA . THR A 1 187 ? 6.153 15.281 -1.041 1.00 57.47 187 THR A CA 1
ATOM 1484 C C . THR A 1 187 ? 4.760 14.817 -1.458 1.00 57.47 187 THR A C 1
ATOM 1486 O O . THR A 1 187 ? 4.338 15.097 -2.576 1.00 57.47 187 THR A O 1
ATOM 1489 N N . ALA A 1 188 ? 3.993 14.177 -0.568 1.00 58.81 188 ALA A N 1
ATOM 1490 C CA . ALA A 1 188 ? 2.646 13.682 -0.868 1.00 58.81 188 ALA A CA 1
ATOM 1491 C C . ALA A 1 188 ? 1.701 14.789 -1.383 1.00 58.81 188 ALA A C 1
ATOM 1493 O O . ALA A 1 188 ? 0.913 14.578 -2.301 1.00 58.81 188 ALA A O 1
ATOM 1494 N N . SER A 1 189 ? 1.802 16.016 -0.866 1.00 56.03 189 SER A N 1
ATOM 1495 C CA . SER A 1 189 ? 1.016 17.153 -1.369 1.00 56.03 189 SER A CA 1
ATOM 1496 C C . SER A 1 189 ? 1.402 17.589 -2.790 1.00 56.03 189 SER A C 1
ATOM 1498 O O . SER A 1 189 ? 0.540 18.113 -3.494 1.00 56.03 189 SER A O 1
ATOM 1500 N N . LEU A 1 190 ? 2.655 17.357 -3.200 1.00 53.59 190 LEU A N 1
ATOM 1501 C CA . LEU A 1 190 ? 3.211 17.727 -4.506 1.00 53.59 190 LEU A CA 1
ATOM 1502 C C . LEU A 1 190 ? 3.087 16.618 -5.559 1.00 53.59 190 LEU A C 1
ATOM 1504 O O . LEU A 1 190 ? 2.915 16.931 -6.728 1.00 53.59 190 LEU A O 1
ATOM 1508 N N . ILE A 1 191 ? 3.189 15.349 -5.148 1.00 54.97 191 ILE A N 1
ATOM 1509 C CA . ILE A 1 191 ? 3.300 14.180 -6.041 1.00 54.97 191 ILE A CA 1
ATOM 1510 C C . ILE A 1 191 ? 2.047 13.295 -5.973 1.00 54.97 191 ILE A C 1
ATOM 1512 O O . ILE A 1 191 ? 1.645 12.687 -6.964 1.00 54.97 191 ILE A O 1
ATOM 1516 N N . GLN A 1 192 ? 1.380 13.210 -4.816 1.00 52.66 192 GLN A N 1
ATOM 1517 C CA . GLN A 1 192 ? 0.169 12.398 -4.680 1.00 52.66 192 GLN A CA 1
ATOM 1518 C C . GLN A 1 192 ? -1.080 13.218 -4.978 1.00 52.66 192 GLN A C 1
ATOM 1520 O O . GLN A 1 192 ? -1.827 13.668 -4.100 1.00 52.66 192 GLN A O 1
ATOM 1525 N N . THR A 1 193 ? -1.377 13.325 -6.268 1.00 51.91 193 THR A N 1
ATOM 1526 C CA . THR A 1 193 ? -2.765 13.410 -6.740 1.00 51.91 193 THR A CA 1
ATOM 1527 C C . THR A 1 193 ? -3.250 12.053 -7.239 1.00 51.91 193 THR A C 1
ATOM 1529 O O . THR A 1 193 ? -3.817 11.976 -8.317 1.00 51.91 193 THR A O 1
ATOM 1532 N N . LEU A 1 194 ? -3.011 10.990 -6.456 1.00 50.78 194 LEU A N 1
ATOM 1533 C CA . LEU A 1 194 ? -3.489 9.597 -6.584 1.00 50.78 194 LEU A CA 1
ATOM 1534 C C . LEU A 1 194 ? -3.416 8.920 -7.971 1.00 50.78 194 LEU A C 1
ATOM 1536 O O . LEU A 1 194 ? -3.733 7.747 -8.060 1.00 50.78 194 LEU A O 1
ATOM 1540 N N . ASP A 1 195 ? -3.000 9.598 -9.040 1.00 53.41 195 ASP A N 1
ATOM 1541 C CA . ASP A 1 195 ? -3.104 9.094 -10.403 1.00 53.41 195 ASP A CA 1
ATOM 1542 C C . ASP A 1 195 ? -2.230 9.862 -11.405 1.00 53.41 195 ASP A C 1
ATOM 1544 O O . ASP A 1 195 ? -1.480 9.224 -12.129 1.00 53.41 195 ASP A O 1
ATOM 1548 N N . GLN A 1 196 ? -2.290 11.198 -11.508 1.00 54.28 196 GLN A N 1
ATOM 1549 C CA . GLN A 1 196 ? -1.739 11.850 -12.712 1.00 54.28 196 GLN A CA 1
ATOM 1550 C C . GLN A 1 196 ? -0.218 11.753 -12.844 1.00 54.28 196 GLN A C 1
ATOM 1552 O O . GLN A 1 196 ? 0.260 11.407 -13.920 1.00 54.28 196 GLN A O 1
ATOM 1557 N N . ASP A 1 197 ? 0.547 11.996 -11.784 1.00 55.50 197 ASP A N 1
ATOM 1558 C CA . ASP A 1 197 ? 2.006 12.070 -11.913 1.00 55.50 197 ASP A CA 1
ATOM 1559 C C . ASP A 1 197 ? 2.652 10.693 -12.086 1.00 55.50 197 ASP A C 1
ATOM 1561 O O . ASP A 1 197 ? 3.502 10.518 -12.957 1.00 55.50 197 ASP A O 1
ATOM 1565 N N . ILE A 1 198 ? 2.180 9.679 -11.354 1.00 59.56 198 ILE A N 1
ATOM 1566 C CA . ILE A 1 198 ? 2.655 8.295 -11.511 1.00 59.56 198 ILE A CA 1
ATOM 1567 C C . ILE A 1 198 ? 2.233 7.740 -12.875 1.00 59.56 198 ILE A C 1
ATOM 1569 O O . ILE A 1 198 ? 3.061 7.152 -13.570 1.00 59.56 198 ILE A O 1
ATOM 1573 N N . LYS A 1 199 ? 0.991 7.995 -13.317 1.00 60.75 199 LYS A N 1
ATOM 1574 C CA . LYS A 1 199 ? 0.549 7.649 -14.679 1.00 60.75 199 LYS A CA 1
ATOM 1575 C C . LYS A 1 199 ? 1.421 8.322 -15.727 1.00 60.75 199 LYS A C 1
ATOM 1577 O O . LYS A 1 199 ? 1.855 7.661 -16.660 1.00 60.75 199 LYS A O 1
ATOM 1582 N N . ASN A 1 200 ? 1.717 9.609 -15.571 1.00 60.41 200 ASN A N 1
ATOM 1583 C CA . ASN A 1 200 ? 2.559 10.343 -16.509 1.00 60.41 200 ASN A CA 1
ATOM 1584 C C . ASN A 1 200 ? 3.987 9.788 -16.557 1.00 60.41 200 ASN A C 1
ATOM 1586 O O . ASN A 1 200 ? 4.535 9.684 -17.648 1.00 60.41 200 ASN A O 1
ATOM 1590 N N . ILE A 1 201 ? 4.583 9.405 -15.424 1.00 62.16 201 ILE A N 1
ATOM 1591 C CA . ILE A 1 201 ? 5.924 8.794 -15.389 1.00 62.16 201 ILE A CA 1
ATOM 1592 C C . ILE A 1 201 ? 5.916 7.451 -16.128 1.00 62.16 201 ILE A C 1
ATOM 1594 O O . ILE A 1 201 ? 6.705 7.254 -17.048 1.00 62.16 201 ILE A O 1
ATOM 1598 N N . VAL A 1 202 ? 4.969 6.572 -15.792 1.00 60.41 202 VAL A N 1
ATOM 1599 C CA . VAL A 1 202 ? 4.851 5.233 -16.389 1.00 60.41 202 VAL A CA 1
ATOM 1600 C C . VAL A 1 202 ? 4.520 5.302 -17.888 1.00 60.41 202 VAL A C 1
ATOM 1602 O O . VAL A 1 202 ? 5.040 4.524 -18.685 1.00 60.41 202 VAL A O 1
ATOM 1605 N N . LEU A 1 203 ? 3.664 6.239 -18.308 1.00 58.34 203 LEU A N 1
ATOM 1606 C CA . LEU A 1 203 ? 3.251 6.375 -19.709 1.00 58.34 203 LEU A CA 1
ATOM 1607 C C . LEU A 1 203 ? 4.306 7.077 -20.580 1.00 58.34 203 LEU A C 1
ATOM 1609 O O . LEU A 1 203 ? 4.437 6.721 -21.750 1.00 58.34 203 LEU A O 1
ATOM 1613 N N . ARG A 1 204 ? 5.082 8.032 -20.041 1.00 57.19 204 ARG A N 1
ATOM 1614 C CA . ARG A 1 204 ? 6.139 8.747 -20.791 1.00 57.19 204 ARG A CA 1
ATOM 1615 C C . ARG A 1 204 ? 7.314 7.854 -21.185 1.00 57.19 204 ARG A C 1
ATOM 1617 O O . ARG A 1 204 ? 7.946 8.115 -22.205 1.00 57.19 204 ARG A O 1
ATOM 1624 N N . GLN A 1 205 ? 7.593 6.795 -20.428 1.00 52.50 205 GLN A N 1
ATOM 1625 C CA . GLN A 1 205 ? 8.647 5.841 -20.789 1.00 52.50 205 GLN A CA 1
ATOM 1626 C C . GLN A 1 205 ? 8.324 5.075 -22.078 1.00 52.50 205 GLN A C 1
ATOM 1628 O O . GLN A 1 205 ? 9.226 4.787 -22.854 1.00 52.50 205 GLN A O 1
ATOM 1633 N N . ARG A 1 206 ? 7.042 4.832 -22.387 1.00 50.72 206 ARG A N 1
ATOM 1634 C CA . ARG A 1 206 ? 6.646 4.133 -23.623 1.00 50.72 206 ARG A CA 1
ATOM 1635 C C . ARG A 1 206 ? 6.840 4.965 -24.890 1.00 50.72 206 ARG A C 1
ATOM 1637 O O . ARG A 1 206 ? 7.085 4.397 -25.946 1.00 50.72 206 ARG A O 1
ATOM 1644 N N . THR A 1 207 ? 6.742 6.293 -24.806 1.00 44.03 207 THR A N 1
ATOM 1645 C CA . THR A 1 207 ? 6.878 7.173 -25.981 1.00 44.03 207 THR A CA 1
ATOM 1646 C C . THR A 1 207 ? 8.325 7.416 -26.407 1.00 44.03 207 THR A C 1
ATOM 1648 O O . THR A 1 207 ? 8.542 7.838 -27.535 1.00 44.03 207 THR A O 1
ATOM 1651 N N . ASN A 1 208 ? 9.307 7.134 -25.543 1.00 40.88 208 ASN A N 1
ATOM 1652 C CA . ASN A 1 208 ? 10.734 7.316 -25.845 1.00 40.88 208 ASN A CA 1
ATOM 1653 C C . ASN A 1 208 ? 11.432 6.024 -26.315 1.00 40.88 208 ASN A C 1
ATOM 1655 O O . ASN A 1 208 ? 12.635 6.041 -26.564 1.00 40.88 208 ASN A O 1
ATOM 1659 N N . SER A 1 209 ? 10.696 4.914 -26.433 1.00 38.66 209 SER A N 1
ATOM 1660 C CA . SER A 1 209 ? 11.207 3.608 -26.882 1.00 38.66 209 SER A CA 1
ATOM 1661 C C . SER A 1 209 ? 10.627 3.168 -28.236 1.00 38.66 209 SER A C 1
ATOM 1663 O O . SER A 1 209 ? 10.623 1.976 -28.533 1.00 38.66 209 SER A O 1
ATOM 1665 N N . SER A 1 210 ? 10.098 4.106 -29.035 1.00 35.56 210 SER A N 1
ATOM 1666 C CA . SER A 1 210 ? 9.567 3.875 -30.393 1.00 35.56 210 SER A CA 1
ATOM 1667 C C . SER A 1 210 ? 10.382 4.608 -31.449 1.00 35.56 210 SER A C 1
ATOM 1669 O O . SER A 1 210 ? 10.760 5.769 -31.179 1.00 35.56 210 SER A O 1
#

Nearest PDB structures (foldseek):
  4r79-assembly1_B  TM=5.589E-01  e=1.167E-05  Drosophila mauritiana
  4u7b-assembly2_G-2  TM=5.592E-01  e=6.309E-05  Drosophila mauritiana
  5hoo-assembly1_A  TM=5.069E-01  e=1.782E-04  Drosophila mauritiana
  5hoo-assembly1_B  TM=5.078E-01  e=2.165E-04  Drosophila mauritiana
  3hos-assembly1_B  TM=5.472E-01  e=5.373E-04  Drosophila mauritiana

Foldseek 3Di:
DPPPPDPADADADDPDPDPAPVVLVVCVLVVVLVVCVVVVDAQLQEKEKEKGKDFDQPDPPDDPPPPDDDDPPDCPRPRQIKMKIWMDTLVRPDTFQIEIEGLDQQDPVQPPHDPVPDSHHYHYHNVNDQALVNQVCCVPPGVQVVSVVVCVVVVHDQAHEYEYEDDNRHDDDDDPRYHYDYRPHSCCVPQPPPHDNSSCSNVVVVVVVD

Mean predicted aligned error: 11.91 Å

Organism: Trichonephila clavipes (NCBI:txid2585209)

Sequence (210 aa):
MFLKRNALHYIKITGESATADEGAAKIFPEKLAKIIEDVDYSADQVFNADETGLYWKKLPNRAYIAKDEKTASGHKASKDRVTLLLCSNASGDRMLKPLLINKSLRPRALKGKDLKQLPLHWMANPKAWMTTAIFTEWFNNCFVPAVEAYMKEKSLDFKVLLIVDNAASHPELEHPNVKLVFLPPNTASLIQTLDQDIKNIVLRQRTNSS

Solvent-accessible surface area (backbone atoms only — not comparable to full-atom values): 12736 Å² total; per-residue (Å²): 132,78,77,83,79,67,86,68,87,84,60,91,72,83,79,76,88,56,80,57,42,65,68,53,58,66,49,43,61,59,56,51,49,47,58,33,60,78,70,64,59,50,45,79,30,32,31,44,40,53,77,44,59,48,70,80,50,75,69,70,100,64,77,82,73,63,96,79,72,83,76,86,78,81,79,72,68,70,70,52,45,34,27,36,40,44,39,34,27,45,67,65,85,47,70,56,73,32,37,38,28,25,53,48,85,74,46,79,93,50,64,95,57,68,67,82,77,42,90,40,46,83,46,54,40,84,79,16,63,85,33,42,70,57,45,53,48,41,44,65,74,48,47,50,59,52,52,48,53,47,23,58,74,68,76,43,75,73,54,35,39,41,36,33,66,60,44,91,34,57,67,92,66,88,49,100,43,43,48,71,44,66,44,57,61,54,26,52,89,80,57,56,66,91,47,61,56,63,27,48,56,61,54,52,57,62,68,74,75,112

Radius of gyration: 20.1 Å; Cα contacts (8 Å, |Δi|>4): 287; chains: 1; bounding box: 50×45×59 Å

pLDDT: mean 75.21, std 22.99, range [30.58, 98.44]

Secondary structure (DSSP, 8-state):
--GGGS-----------PPP-HHHHHHHHHHHHHHHHHHT--TTTEEEEEEEEEE-----S-----TT----TT------EEEEEEEEETTSS-BPPPEEEES-SS-GGGTT--GGGSSSEEEE-TT----HHHHHHHIIIIIHHHHHHHHHHHT--S-EEEEE---TTS----BTTEEEEEPPTT-HHHH-STTHHHHHHHHHHHHT--